Protein 3KBR (pdb70)

Solvent-accessible surface area: 11715 Å² total

Nearest PDB structures (foldseek):
  6bqe-assembly1_C  TM=9.533E-01  e=2.426E-42  Pseudomonas aeruginosa
  6wup-assembly1_A  TM=9.708E-01  e=5.069E-36  synthetic construct
  8pnj-assembly1_A  TM=9.153E-01  e=2.349E-26  Aequoribacter fuscus
  5tuj-assembly1_C  TM=8.323E-01  e=1.701E-23  unidentified
  5wjp-assembly1_A  TM=8.144E-01  e=3.285E-23  Candidatus Pelagibacter ubique HTCC1062

Radius of gyration: 18.71 Å; Cα contacts (8 Å, |Δi|>4): 407; chains: 1; bounding box: 36×51×44 Å

Structure (mmCIF, N/CA/C/O backbone):
data_3KBR
#
_entry.id   3KBR
#
_cell.length_a   126.390
_cell.length_b   126.390
_cell.length_c   88.981
_cell.angle_alpha   90.00
_cell.angle_beta   90.00
_cell.angle_gamma   120.00
#
_symmetry.space_group_name_H-M   'H 3 2'
#
loop_
_entity.id
_entity.type
_entity.pdbx_description
1 polymer 'Cyclohexadienyl dehydratase'
2 non-polymer 'NICKEL (II) ION'
3 non-polymer 'CHLORIDE ION'
4 non-polymer GLYCEROL
5 non-polymer 'FORMIC ACID'
6 non-polymer '4-(2-HYDROXYETHYL)-1-PIPERAZINE ETHANESULFONIC ACID'
7 water water
#
loop_
_atom_site.group_PDB
_atom_site.id
_atom_site.type_symbol
_atom_site.label_atom_id
_atom_site.label_alt_id
_atom_site.label_comp_id
_atom_site.label_asym_id
_atom_site.label_entity_id
_atom_site.label_seq_id
_atom_site.pdbx_PDB_ins_code
_atom_site.Cartn_x
_atom_site.Cartn_y
_atom_site.Cartn_z
_atom_site.occupancy
_atom_site.B_iso_or_equiv
_atom_site.auth_seq_id
_atom_site.auth_comp_id
_atom_site.auth_asym_id
_atom_site.auth_atom_id
_atom_site.pdbx_PDB_model_num
ATOM 1 N N . GLU A 1 5 ? 5.410 -8.570 5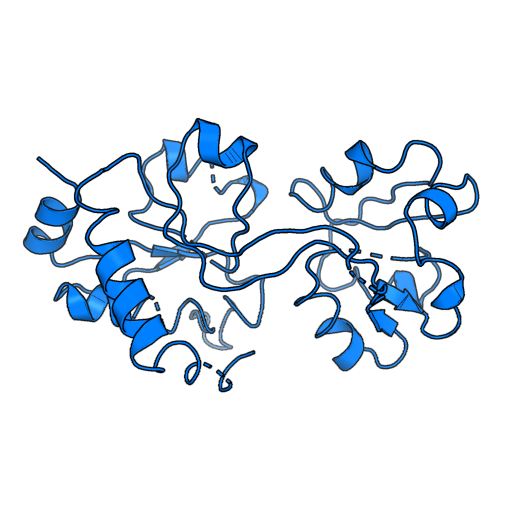.413 1.00 74.18 27 GLU A N 1
ATOM 2 C CA . GLU A 1 5 ? 4.850 -7.314 5.903 1.00 76.74 27 GLU A CA 1
ATOM 3 C C . GLU A 1 5 ? 5.822 -6.586 6.826 1.00 67.99 27 GLU A C 1
ATOM 4 O O . GLU A 1 5 ? 6.140 -5.413 6.625 1.00 70.85 27 GLU A O 1
ATOM 10 N N . SER A 1 6 ? 6.299 -7.309 7.832 1.00 52.15 28 SER A N 1
ATOM 11 C CA . SER A 1 6 ? 6.981 -6.715 8.971 1.00 35.34 28 SER A CA 1
ATOM 12 C C . SER A 1 6 ? 8.416 -7.191 9.070 1.00 33.62 28 SER A C 1
ATOM 13 O O . SER A 1 6 ? 8.758 -8.268 8.584 1.00 33.35 28 SER A O 1
ATOM 16 N N . ARG A 1 7 ? 9.249 -6.391 9.724 1.00 29.37 29 ARG A N 1
ATOM 17 C CA . ARG A 1 7 ? 10.619 -6.789 10.028 1.00 38.17 29 ARG A CA 1
ATOM 18 C C . ARG A 1 7 ? 10.639 -8.053 10.896 1.00 29.03 29 ARG A C 1
ATOM 19 O O . ARG A 1 7 ? 11.602 -8.826 10.878 1.00 27.98 29 ARG A O 1
ATOM 27 N N . LEU A 1 8 ? 9.572 -8.259 11.665 1.00 30.44 30 LEU A N 1
ATOM 28 C CA . LEU A 1 8 ? 9.444 -9.473 12.467 1.00 23.82 30 LEU A CA 1
ATOM 29 C C . LEU A 1 8 ? 9.587 -10.725 11.590 1.00 27.52 30 LEU A C 1
ATOM 30 O O . LEU A 1 8 ? 10.331 -11.656 11.924 1.00 28.00 30 LEU A O 1
ATOM 35 N N . ASP A 1 9 ? 8.877 -10.737 10.467 1.00 26.40 31 ASP A N 1
ATOM 36 C CA . ASP A 1 9 ? 8.921 -11.856 9.530 1.00 26.65 31 ASP A CA 1
ATOM 37 C C . ASP A 1 9 ? 10.306 -12.010 8.902 1.00 33.81 31 ASP A C 1
ATOM 38 O O . ASP A 1 9 ? 10.802 -13.131 8.707 1.00 31.17 31 ASP A O 1
ATOM 43 N N . ARG A 1 10 ? 10.921 -10.879 8.578 1.00 34.39 32 ARG A N 1
ATOM 44 C CA . ARG A 1 10 ? 12.236 -10.878 7.949 1.00 36.01 32 ARG A CA 1
ATOM 45 C C . ARG A 1 10 ? 13.284 -11.469 8.881 1.00 32.34 32 ARG A C 1
ATOM 46 O O . ARG A 1 10 ? 14.089 -12.292 8.470 1.00 35.94 32 ARG A O 1
ATOM 54 N N . ILE A 1 11 ? 13.259 -11.046 10.142 1.00 29.16 33 ILE A N 1
ATOM 55 C CA . ILE A 1 11 ? 14.152 -11.585 11.164 1.00 29.72 33 ILE A CA 1
ATOM 56 C C . ILE A 1 11 ? 13.911 -13.079 11.378 1.00 33.97 33 ILE A C 1
ATOM 57 O O . ILE A 1 11 ? 14.854 -13.868 11.472 1.00 31.76 33 ILE A O 1
ATOM 62 N N . LEU A 1 12 ? 12.647 -13.481 11.435 1.00 31.90 34 LEU A N 1
ATOM 63 C CA . LEU A 1 12 ? 12.335 -14.901 11.594 1.00 27.37 34 LEU A CA 1
ATOM 64 C C . LEU A 1 12 ? 12.842 -15.738 10.418 1.00 32.89 34 LEU A C 1
ATOM 65 O O . LEU A 1 12 ? 13.268 -16.876 10.597 1.00 34.18 34 LEU A O 1
ATOM 70 N N . GLU A 1 13 ? 12.798 -15.174 9.217 1.00 33.67 35 GLU A N 1
ATOM 71 C CA . GLU A 1 13 ? 13.276 -15.884 8.040 1.00 37.05 35 GLU A CA 1
ATOM 72 C C . GLU A 1 13 ? 14.798 -15.916 7.952 1.00 32.74 35 GLU A C 1
ATOM 73 O O . GLU A 1 13 ? 15.378 -16.939 7.599 1.00 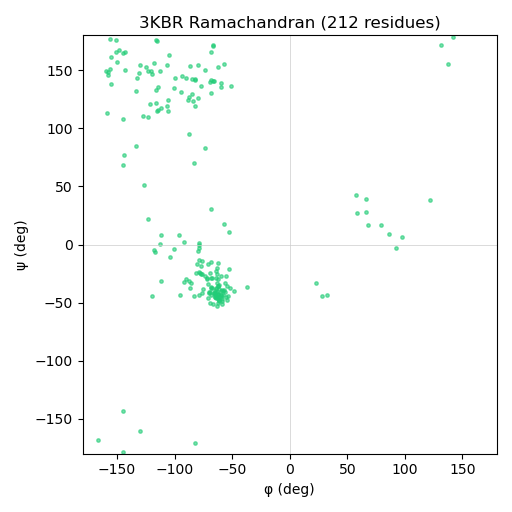40.14 35 GLU A O 1
ATOM 79 N N . SER A 1 14 ? 15.448 -14.798 8.260 1.00 35.83 36 SER A N 1
ATOM 80 C CA . SER A 1 14 ? 16.908 -14.713 8.113 1.00 33.35 36 SER A CA 1
ATOM 81 C C . SER A 1 14 ? 17.655 -15.379 9.267 1.00 39.28 36 SER A C 1
ATOM 82 O O . SER A 1 14 ? 18.814 -15.781 9.121 1.00 41.55 36 SER A O 1
ATOM 85 N N . GLY A 1 15 ? 16.993 -15.486 10.413 1.00 35.07 37 GLY A N 1
ATOM 86 C CA . GLY A 1 15 ? 17.616 -16.031 11.603 1.00 33.39 37 GLY A CA 1
ATOM 87 C C . GLY A 1 15 ? 18.738 -15.157 12.136 1.00 29.56 37 GLY A C 1
ATOM 88 O O . GLY A 1 15 ? 19.674 -15.659 12.761 1.00 32.83 37 GLY A O 1
ATOM 89 N N . VAL A 1 16 ? 18.643 -13.853 11.886 1.00 28.32 38 VAL A N 1
ATOM 90 C CA . VAL A 1 16 ? 19.604 -12.882 12.396 1.00 30.35 38 VAL A CA 1
ATOM 91 C C . VAL A 1 16 ? 18.873 -11.685 12.998 1.00 34.95 38 VAL A C 1
ATOM 92 O O . VAL A 1 16 ? 17.957 -11.129 12.382 1.00 30.09 38 VAL A O 1
ATOM 96 N N . LEU A 1 17 ? 19.276 -11.294 14.201 1.00 28.75 39 LEU A N 1
ATOM 97 C CA . LEU A 1 17 ? 18.780 -10.061 14.801 1.00 28.17 39 LEU A CA 1
ATOM 98 C C . LEU A 1 17 ? 19.947 -9.091 14.932 1.00 30.35 39 LEU A C 1
ATOM 99 O O . LEU A 1 17 ? 20.911 -9.367 15.650 1.00 28.89 39 LEU A O 1
ATOM 104 N N . ARG A 1 18 ? 19.878 -7.966 14.224 1.00 27.76 40 ARG A N 1
ATOM 105 C CA A ARG A 1 18 ? 20.942 -6.960 14.273 0.50 29.38 40 ARG A CA 1
ATOM 106 C CA B ARG A 1 18 ? 20.954 -6.983 14.294 0.50 29.42 40 ARG A CA 1
ATOM 107 C C . ARG A 1 18 ? 20.647 -5.977 15.397 1.00 30.79 40 ARG A C 1
ATOM 108 O O . ARG A 1 18 ? 19.650 -5.249 15.336 1.00 28.13 40 ARG A O 1
ATOM 123 N N . VAL A 1 19 ? 21.509 -5.945 16.409 1.00 26.63 41 VAL A N 1
ATOM 124 C CA . VAL A 1 19 ? 21.298 -5.082 17.567 1.00 26.96 41 VAL A CA 1
ATOM 125 C C . VAL A 1 19 ? 22.423 -4.047 17.618 1.00 27.07 41 VAL A C 1
ATOM 126 O O . VAL A 1 19 ? 23.589 -4.417 17.686 1.00 28.56 41 VAL A O 1
ATOM 130 N N . ALA A 1 20 ? 22.070 -2.761 17.588 1.00 26.01 42 ALA A N 1
ATOM 131 C CA . ALA A 1 20 ? 23.061 -1.697 17.693 1.00 33.30 42 ALA A CA 1
ATOM 132 C C . ALA A 1 20 ? 23.353 -1.407 19.159 1.00 28.82 42 ALA A C 1
ATOM 133 O O . ALA A 1 20 ? 22.455 -1.443 20.006 1.00 27.84 42 ALA A O 1
ATOM 135 N N . THR A 1 21 ? 24.616 -1.127 19.455 1.00 27.11 43 THR A N 1
ATOM 136 C CA . THR A 1 21 ? 25.009 -0.825 20.819 1.00 25.75 43 THR A CA 1
ATOM 137 C C . THR A 1 21 ? 26.294 -0.000 20.796 1.00 27.58 43 THR A C 1
ATOM 138 O O . THR A 1 21 ? 27.097 -0.107 19.867 1.00 31.35 43 THR A O 1
ATOM 142 N N . THR A 1 22 ? 26.477 0.845 21.802 1.00 27.85 44 THR A N 1
ATOM 143 C CA . THR A 1 22 ? 27.613 1.775 21.783 1.00 28.52 44 THR A CA 1
ATOM 144 C C . THR A 1 22 ? 28.883 1.230 22.430 1.00 30.94 44 THR A C 1
ATOM 145 O O . THR A 1 22 ? 29.998 1.624 22.054 1.00 35.54 44 THR A O 1
ATOM 149 N N . GLY A 1 23 ? 28.728 0.358 23.419 1.00 31.59 45 GLY A N 1
ATOM 150 C CA . GLY A 1 23 ? 29.881 -0.205 24.105 1.00 30.02 45 GLY A CA 1
ATOM 151 C C . GLY A 1 23 ? 30.654 0.809 24.931 1.00 34.29 45 GLY A C 1
ATOM 152 O O . GLY A 1 23 ? 31.805 0.567 25.306 1.00 34.42 45 GLY A O 1
ATOM 153 N N . ASP A 1 24 ? 30.030 1.947 25.222 1.00 33.93 46 ASP A N 1
ATOM 154 C CA . ASP A 1 24 ? 30.708 3.001 25.978 1.00 33.62 46 ASP A CA 1
ATOM 155 C C . ASP A 1 24 ? 29.950 3.398 27.248 1.00 32.31 46 ASP A C 1
ATOM 156 O O . ASP A 1 24 ? 30.162 4.491 27.788 1.00 36.83 46 ASP A O 1
ATOM 161 N N . TYR A 1 25 ? 29.102 2.501 27.737 1.00 29.86 47 TYR A N 1
ATOM 162 C CA . TYR A 1 25 ? 28.187 2.812 28.839 1.00 29.86 47 TYR A CA 1
ATOM 163 C C . TYR A 1 25 ? 27.950 1.625 29.780 1.00 27.51 47 TYR A C 1
ATOM 164 O O . TYR A 1 25 ? 26.841 1.073 29.826 1.00 29.68 47 TYR A O 1
ATOM 173 N N . LYS A 1 26 ? 28.982 1.232 30.530 1.00 34.03 48 LYS A N 1
ATOM 174 C CA . LYS A 1 26 ? 28.784 0.255 31.601 1.00 33.07 48 LYS A CA 1
ATOM 175 C C . LYS A 1 26 ? 27.765 0.887 32.554 1.00 40.44 48 LYS A C 1
ATOM 176 O O . LYS A 1 26 ? 27.855 2.082 32.834 1.00 36.91 48 LYS A O 1
ATOM 182 N N . PRO A 1 27 ? 26.801 0.104 33.076 1.00 35.75 49 PRO A N 1
ATOM 183 C CA . PRO A 1 27 ? 26.612 -1.351 33.028 1.00 35.91 49 PRO A CA 1
ATOM 184 C C . PRO A 1 27 ? 25.746 -1.860 31.874 1.00 31.58 49 PRO A C 1
ATOM 185 O O . PRO A 1 27 ? 25.503 -3.072 31.800 1.00 33.13 49 PRO A O 1
ATOM 189 N N . PHE A 1 28 ? 25.282 -0.976 30.998 1.00 27.97 50 PHE A N 1
ATOM 190 C CA . PHE A 1 28 ? 24.381 -1.396 29.932 1.00 27.75 50 PHE A CA 1
ATOM 191 C C . PHE A 1 28 ? 25.121 -2.062 28.773 1.00 25.30 50 PHE A C 1
ATOM 192 O O . PHE A 1 28 ? 24.661 -3.066 28.229 1.00 25.99 50 PHE A O 1
ATOM 200 N N . SER A 1 29 ? 26.241 -1.462 28.384 1.00 26.13 51 SER A N 1
ATOM 201 C CA . SER A 1 29 ? 26.911 -1.822 27.146 1.00 28.79 51 SER A CA 1
ATOM 202 C C . SER A 1 29 ? 28.365 -1.397 27.196 1.00 29.46 51 SER A C 1
ATOM 203 O O . SER A 1 29 ? 28.669 -0.201 27.201 1.00 31.35 51 SER A O 1
ATOM 206 N N . TYR A 1 30 ? 29.282 -2.364 27.222 1.00 27.75 52 TYR A N 1
ATOM 207 C CA . TYR A 1 30 ? 30.687 -2.015 27.279 1.00 29.19 52 TYR A CA 1
ATOM 208 C C . TYR A 1 30 ? 31.535 -3.080 26.578 1.00 34.07 52 TYR A C 1
ATOM 209 O O . TYR A 1 30 ? 31.023 -4.113 26.158 1.00 34.00 52 TYR A O 1
ATOM 218 N N A ARG A 1 31 ? 32.828 -2.809 26.438 0.50 38.31 53 ARG A N 1
ATOM 219 N N B ARG A 1 31 ? 32.831 -2.817 26.461 0.50 38.31 53 ARG A N 1
ATOM 220 C CA A ARG A 1 31 ? 33.718 -3.705 25.706 0.50 38.75 53 ARG A CA 1
ATOM 221 C CA B ARG A 1 31 ? 33.720 -3.699 25.713 0.50 38.74 53 ARG A CA 1
ATOM 222 C C A ARG A 1 31 ? 34.496 -4.623 26.638 0.50 36.61 53 ARG A C 1
ATOM 223 C C B ARG A 1 31 ? 34.513 -4.619 26.631 0.50 36.54 53 ARG A C 1
ATOM 224 O O A ARG A 1 31 ? 34.978 -4.196 27.683 0.50 39.59 53 ARG A O 1
ATOM 225 O O B ARG A 1 31 ? 35.022 -4.188 27.663 0.50 39.46 53 ARG A O 1
ATOM 240 N N . THR A 1 32 ? 34.602 -5.892 26.258 1.00 37.46 54 THR A N 1
ATOM 241 C CA . THR A 1 32 ? 35.409 -6.847 27.010 1.00 40.99 54 THR A CA 1
ATOM 242 C C . THR A 1 32 ? 36.869 -6.632 26.636 1.00 40.10 54 THR A C 1
ATOM 243 O O . THR A 1 32 ? 37.169 -5.958 25.648 1.00 43.14 54 THR A O 1
ATOM 247 N N . GLU A 1 33 ? 37.776 -7.195 27.430 1.00 37.23 55 GLU A N 1
ATOM 248 C CA . GLU A 1 33 ? 39.202 -7.074 27.162 1.00 42.11 55 GLU A CA 1
ATOM 249 C C . GLU A 1 33 ? 39.534 -7.596 25.759 1.00 46.79 55 GLU A C 1
ATOM 250 O O . GLU A 1 33 ? 40.431 -7.078 25.084 1.00 56.97 55 GLU A O 1
ATOM 256 N N . GLU A 1 34 ? 38.794 -8.613 25.326 1.00 48.89 56 GLU A N 1
ATOM 257 C CA . GLU A 1 34 ? 39.018 -9.262 24.036 1.00 59.64 56 GLU A CA 1
ATOM 258 C C . GLU A 1 34 ? 38.419 -8.480 22.864 1.00 57.12 56 GLU A C 1
ATOM 259 O O . GLU A 1 34 ? 38.599 -8.853 21.706 1.00 54.60 56 GLU A O 1
ATOM 265 N N . GLY A 1 35 ? 37.691 -7.409 23.164 1.00 52.16 57 GLY A N 1
ATOM 266 C CA . GLY A 1 35 ? 37.103 -6.586 22.119 1.00 45.46 57 GLY A CA 1
ATOM 267 C C . GLY A 1 35 ? 35.648 -6.912 21.827 1.00 52.04 57 GLY A C 1
ATOM 268 O O . GLY A 1 35 ? 35.060 -6.374 20.888 1.00 54.77 57 GLY A O 1
ATOM 269 N N . GLY A 1 36 ? 35.069 -7.795 22.633 1.00 43.02 58 GLY A N 1
ATOM 270 C CA . GLY A 1 36 ? 33.668 -8.151 22.508 1.00 44.50 58 GLY A CA 1
ATOM 271 C C . GLY A 1 36 ? 32.793 -7.132 23.211 1.00 38.39 58 GLY A C 1
ATOM 272 O O . GLY A 1 36 ? 33.277 -6.079 23.635 1.00 41.95 58 GLY A O 1
ATOM 273 N N . TYR A 1 37 ? 31.507 -7.443 23.332 1.00 37.28 59 TYR A N 1
ATOM 274 C CA . TYR A 1 37 ? 30.570 -6.565 24.025 1.00 37.01 59 TYR A CA 1
ATOM 275 C C . TYR A 1 37 ? 29.952 -7.296 25.213 1.00 41.06 59 TYR A C 1
ATOM 276 O O . TYR A 1 37 ? 29.754 -8.515 25.176 1.00 39.59 59 TYR A O 1
ATOM 285 N N . ALA A 1 38 ? 29.660 -6.542 26.270 1.00 34.55 60 ALA A N 1
ATOM 286 C CA . ALA A 1 38 ? 29.059 -7.103 27.472 1.00 28.59 60 ALA A CA 1
ATOM 287 C C . ALA A 1 38 ? 28.158 -6.057 28.120 1.00 29.91 60 ALA A C 1
ATOM 288 O O . ALA A 1 38 ? 28.190 -4.885 27.756 1.00 30.90 60 ALA A O 1
ATOM 290 N N . GLY A 1 39 ? 27.346 -6.489 29.073 1.00 27.25 61 GLY A N 1
ATOM 291 C CA . GLY A 1 39 ? 26.504 -5.564 29.802 1.00 27.27 61 GLY A CA 1
ATOM 292 C C . GLY A 1 39 ? 25.062 -6.016 29.890 1.00 28.23 61 GLY A C 1
ATOM 293 O O . GLY A 1 39 ? 24.651 -6.986 29.251 1.00 27.50 61 GLY A O 1
ATOM 294 N N . PHE A 1 40 ? 24.282 -5.292 30.684 1.00 25.17 62 PHE A N 1
ATOM 295 C CA . PHE A 1 40 ? 22.884 -5.642 30.896 1.00 25.55 62 PHE A CA 1
ATOM 296 C C . PHE A 1 40 ? 22.119 -5.747 29.579 1.00 25.17 62 PHE A C 1
ATOM 297 O O . PHE A 1 40 ? 21.333 -6.677 29.371 1.00 25.99 62 PHE A O 1
ATOM 305 N N . ASP A 1 41 ? 22.325 -4.780 28.687 1.00 26.22 63 ASP A N 1
ATOM 306 C CA . ASP A 1 41 ? 21.545 -4.748 27.454 1.00 22.87 63 ASP A CA 1
ATOM 307 C C . ASP A 1 41 ? 22.041 -5.750 26.420 1.00 24.82 63 ASP A C 1
ATOM 308 O O . ASP A 1 41 ? 21.268 -6.171 25.554 1.00 25.23 63 ASP A O 1
ATOM 313 N N . VAL A 1 42 ? 23.318 -6.128 26.512 1.00 25.40 64 VAL A N 1
ATOM 314 C CA . VAL A 1 42 ? 23.835 -7.200 25.675 1.00 23.61 64 VAL A CA 1
ATOM 315 C C . VAL A 1 42 ? 23.223 -8.530 26.117 1.00 26.86 64 VAL A C 1
ATOM 316 O O . VAL A 1 42 ? 22.868 -9.367 25.291 1.00 26.75 64 VAL A O 1
ATOM 320 N N . ASP A 1 43 ? 23.122 -8.712 27.431 1.00 24.45 65 ASP A N 1
ATOM 321 C CA . ASP A 1 43 ? 22.463 -9.879 28.043 1.00 26.16 65 ASP A CA 1
ATOM 322 C C . ASP A 1 43 ? 21.008 -9.977 27.559 1.00 27.86 65 ASP A C 1
ATOM 323 O O . ASP A 1 43 ? 20.561 -11.022 27.062 1.00 24.90 65 ASP A O 1
ATOM 336 N N . ALA A 1 45 ? 19.726 -8.525 24.962 1.00 26.08 67 ALA A N 1
ATOM 337 C CA . ALA A 1 45 ? 19.774 -8.740 23.515 1.00 24.11 67 ALA A CA 1
ATOM 338 C C . ALA A 1 45 ? 19.905 -10.218 23.163 1.00 24.09 67 ALA A C 1
ATOM 339 O O . ALA A 1 45 ? 19.263 -10.701 22.234 1.00 26.01 67 ALA A O 1
ATOM 341 N N . GLN A 1 46 ? 20.776 -10.921 23.878 1.00 23.44 68 GLN A N 1
ATOM 342 C CA . GLN A 1 46 ? 20.925 -12.355 23.660 1.00 25.54 68 GLN A CA 1
ATOM 343 C C . GLN A 1 46 ? 19.596 -13.086 23.875 1.00 27.62 68 GLN A C 1
ATOM 344 O O . GLN A 1 46 ? 19.241 -14.011 23.133 1.00 26.93 68 GLN A O 1
ATOM 350 N N . ARG A 1 47 ? 18.854 -12.663 24.890 1.00 24.61 69 ARG A N 1
ATOM 351 C CA . ARG A 1 47 ? 17.582 -13.3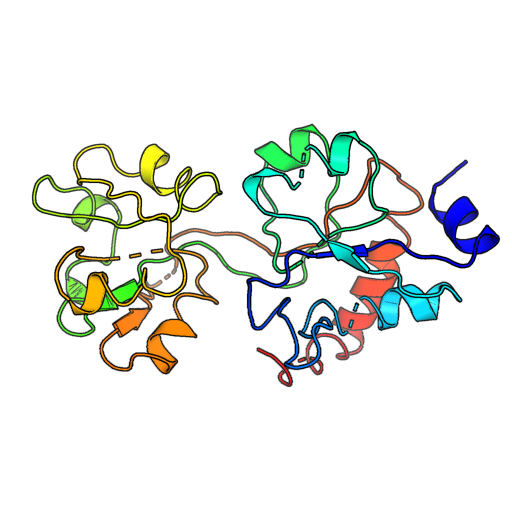08 25.205 1.00 24.78 69 ARG A CA 1
ATOM 352 C C . ARG A 1 47 ? 16.521 -13.023 24.146 1.00 28.52 69 ARG A C 1
ATOM 353 O O . ARG A 1 47 ? 15.759 -13.915 23.750 1.00 24.77 69 ARG A O 1
ATOM 361 N N . LEU A 1 48 ? 16.480 -11.786 23.667 1.00 25.23 70 LEU A N 1
ATOM 362 C CA . LEU A 1 48 ? 15.530 -11.451 22.610 1.00 23.97 70 LEU A CA 1
ATOM 363 C C . LEU A 1 48 ? 15.858 -12.220 21.332 1.00 25.70 70 LEU A C 1
ATOM 364 O O . LEU A 1 48 ? 14.964 -12.795 20.705 1.00 24.42 70 LEU A O 1
ATOM 369 N N . ALA A 1 49 ? 17.141 -12.257 20.956 1.00 24.18 71 ALA A N 1
ATOM 370 C CA . ALA A 1 49 ? 17.546 -12.997 19.762 1.00 24.62 71 ALA A CA 1
ATOM 371 C C . ALA A 1 49 ? 17.157 -14.462 19.880 1.00 27.35 71 ALA A C 1
ATOM 372 O O . ALA A 1 49 ? 16.570 -15.032 18.959 1.00 25.82 71 ALA A O 1
ATOM 374 N N . GLU A 1 50 ? 17.461 -15.064 21.027 1.00 26.52 72 GLU A N 1
ATOM 375 C CA . GLU A 1 50 ? 17.130 -16.466 21.253 1.00 28.70 72 GLU A CA 1
ATOM 376 C C . GLU A 1 50 ? 15.629 -16.747 21.131 1.00 25.53 72 GLU A C 1
ATOM 377 O O . GLU A 1 50 ? 15.234 -17.783 20.592 1.00 28.85 72 GLU A O 1
ATOM 383 N N . SER A 1 51 ? 14.797 -15.829 21.626 1.00 25.03 73 SER A N 1
ATOM 384 C CA . SER A 1 51 ? 13.354 -16.019 21.555 1.00 25.47 73 SER A CA 1
ATOM 385 C C . SER A 1 51 ? 12.888 -16.059 20.103 1.00 25.43 73 SER A C 1
ATOM 386 O O . SER A 1 51 ? 11.848 -16.648 19.797 1.00 26.43 73 SER A O 1
ATOM 389 N N . LEU A 1 52 ? 13.660 -15.427 19.222 1.00 25.52 74 LEU A N 1
ATOM 390 C CA . LEU A 1 52 ? 13.331 -15.356 17.800 1.00 27.01 74 LEU A CA 1
ATOM 391 C C . LEU A 1 52 ? 14.043 -16.434 16.978 1.00 28.60 74 LEU A C 1
ATOM 392 O O . LEU A 1 52 ? 13.985 -16.424 15.748 1.00 29.94 74 LEU A O 1
ATOM 397 N N . GLY A 1 53 ? 14.710 -17.362 17.655 1.00 29.29 75 GLY A N 1
ATOM 398 C CA . GLY A 1 53 ? 15.527 -18.354 16.969 1.00 29.51 75 GLY A CA 1
ATOM 399 C C . GLY A 1 53 ? 16.633 -17.744 16.113 1.00 30.33 75 GLY A C 1
ATOM 400 O O . GLY A 1 53 ? 17.080 -18.350 15.134 1.00 29.75 75 GLY A O 1
ATOM 401 N N . ALA A 1 54 ? 17.090 -16.554 16.492 1.00 28.96 76 ALA A N 1
ATOM 402 C CA . ALA A 1 54 ? 17.999 -15.775 15.657 1.00 26.40 76 ALA A CA 1
ATOM 403 C C . ALA A 1 54 ? 19.384 -15.643 16.290 1.00 31.31 76 ALA A C 1
ATOM 404 O O . ALA A 1 54 ? 19.522 -15.657 17.519 1.00 28.83 76 ALA A O 1
ATOM 406 N N . LYS A 1 55 ? 20.409 -15.542 15.446 1.00 31.70 77 LYS A N 1
ATOM 407 C CA . LYS A 1 55 ? 21.735 -15.178 15.921 1.00 29.86 77 LYS A CA 1
ATOM 408 C C . LYS A 1 55 ? 21.727 -13.725 16.363 1.00 29.71 77 LYS A C 1
ATOM 409 O O . LYS A 1 55 ? 21.144 -12.874 15.686 1.00 33.81 77 LYS A O 1
ATOM 415 N N . LEU A 1 56 ? 22.398 -13.423 17.469 1.00 30.93 78 LEU A N 1
ATOM 416 C CA . LEU A 1 56 ? 22.628 -12.023 17.831 1.00 28.73 78 LEU A CA 1
ATOM 417 C C . LEU A 1 56 ? 23.826 -11.469 17.074 1.00 28.56 78 LEU A C 1
ATOM 418 O O . LEU A 1 56 ? 24.948 -11.985 17.184 1.00 27.24 78 LEU A O 1
ATOM 423 N N . VAL A 1 57 ? 23.593 -10.439 16.274 1.00 29.84 79 VAL A N 1
ATOM 424 C CA . VAL A 1 57 ? 24.683 -9.766 15.584 1.00 29.39 79 VAL A CA 1
ATOM 425 C C . VAL A 1 57 ? 24.752 -8.347 16.121 1.00 30.14 79 VAL A C 1
ATOM 426 O O . VAL A 1 57 ? 23.814 -7.569 15.953 1.00 31.19 79 VAL A O 1
ATOM 430 N N . VAL A 1 58 ? 25.847 -8.021 16.799 1.00 32.19 80 VAL A N 1
ATOM 431 C CA . VAL A 1 58 ? 25.989 -6.694 17.371 1.00 33.39 80 VAL A CA 1
ATOM 432 C C . VAL A 1 58 ? 26.533 -5.734 16.325 1.00 31.62 80 VAL A C 1
ATOM 433 O O . VAL A 1 58 ? 27.535 -6.014 15.673 1.00 35.28 80 VAL A O 1
ATOM 437 N N . VAL A 1 59 ? 25.859 -4.604 16.172 1.00 29.40 81 VAL A N 1
ATOM 438 C CA . VAL A 1 59 ? 26.234 -3.585 15.205 1.00 32.33 81 VAL A CA 1
ATOM 439 C C . VAL A 1 59 ? 26.724 -2.377 15.982 1.00 30.46 81 VAL A C 1
ATOM 440 O O . VAL A 1 59 ? 25.969 -1.782 16.737 1.00 34.15 81 VAL A O 1
ATOM 444 N N . PRO A 1 60 ? 27.993 -2.002 15.810 1.00 32.16 82 PRO A N 1
ATOM 445 C CA . PRO A 1 60 ? 28.467 -0.833 16.555 1.00 30.50 82 PRO A CA 1
ATOM 446 C C . PRO A 1 60 ? 27.781 0.459 16.105 1.00 36.47 82 PRO A C 1
ATOM 447 O O . PRO A 1 60 ? 27.535 0.648 14.912 1.00 38.68 82 PRO A O 1
ATOM 451 N N . THR A 1 61 ? 27.470 1.326 17.060 1.00 35.16 83 THR A N 1
ATOM 452 C CA . THR A 1 61 ? 27.011 2.681 16.757 1.00 35.34 83 THR A CA 1
ATOM 453 C C . THR A 1 61 ? 27.567 3.615 17.833 1.00 38.58 83 THR A C 1
ATOM 454 O O . THR A 1 61 ? 28.311 3.177 18.715 1.00 37.54 83 THR A O 1
ATOM 458 N N . SER A 1 62 ? 27.233 4.898 17.758 1.00 38.56 84 SER A N 1
ATOM 459 C CA . SER A 1 62 ? 27.699 5.855 18.748 1.00 34.73 84 SER A CA 1
ATOM 460 C C . SER A 1 62 ? 26.602 6.855 19.021 1.00 35.74 84 SER A C 1
ATOM 461 O O . SER A 1 62 ? 25.645 6.968 18.254 1.00 34.02 84 SER A O 1
ATOM 464 N N . TRP A 1 63 ? 26.743 7.609 20.101 1.00 32.60 85 TRP A N 1
ATOM 465 C CA . TRP A 1 63 ? 25.683 8.542 20.454 1.00 32.84 85 TRP A CA 1
ATOM 466 C C . TRP A 1 63 ? 25.435 9.610 19.385 1.00 33.71 85 TRP A C 1
ATOM 467 O O . TRP A 1 63 ? 24.290 9.858 19.036 1.00 33.62 85 TRP A O 1
ATOM 478 N N . PRO A 1 64 ? 26.504 10.221 18.842 1.00 35.60 86 PRO A N 1
ATOM 479 C CA . PRO A 1 64 ? 26.309 11.191 17.755 1.00 40.05 86 PRO A CA 1
ATOM 480 C C . PRO A 1 64 ? 25.714 10.575 16.485 1.00 42.34 86 PRO A C 1
ATOM 481 O O . PRO A 1 64 ? 25.034 11.277 15.742 1.00 43.71 86 PRO A O 1
ATOM 485 N N . ASN A 1 65 ? 25.967 9.292 16.244 1.00 37.57 87 ASN A N 1
ATOM 486 C CA . ASN A 1 65 ? 25.557 8.648 14.996 1.00 36.10 87 ASN A CA 1
ATOM 487 C C . ASN A 1 65 ? 24.286 7.802 15.111 1.00 35.86 87 ASN A C 1
ATOM 488 O O . ASN A 1 65 ? 23.815 7.251 14.118 1.00 33.97 87 ASN A O 1
ATOM 493 N N . LEU A 1 66 ? 23.750 7.690 16.321 1.00 31.67 88 LEU A N 1
ATOM 494 C CA . LEU A 1 66 ? 22.654 6.754 16.591 1.00 33.89 88 LEU A CA 1
ATOM 495 C C . LEU A 1 66 ? 21.475 6.921 15.638 1.00 33.41 88 LEU A C 1
ATOM 496 O O . LEU A 1 66 ? 21.002 5.955 15.038 1.00 32.64 88 LEU A O 1
ATOM 509 N N . ARG A 1 68 ? 21.297 8.743 12.824 1.00 33.97 90 ARG A N 1
ATOM 510 C CA . ARG A 1 68 ? 21.720 8.604 11.438 1.00 33.91 90 ARG A CA 1
ATOM 511 C C . ARG A 1 68 ? 21.776 7.123 11.061 1.00 37.34 90 ARG A C 1
ATOM 512 O O . ARG A 1 68 ? 21.319 6.725 9.990 1.00 37.71 90 ARG A O 1
ATOM 520 N N . ASP A 1 69 ? 22.341 6.310 11.948 1.00 33.84 91 ASP A N 1
ATOM 521 C CA . ASP A 1 69 ? 22.416 4.872 11.716 1.00 32.66 91 ASP A CA 1
ATOM 522 C C . ASP A 1 69 ? 21.013 4.259 11.669 1.00 34.30 91 ASP A C 1
ATOM 523 O O . ASP A 1 69 ? 20.736 3.367 10.871 1.00 33.86 91 ASP A O 1
ATOM 528 N N . PHE A 1 70 ? 20.121 4.764 12.515 1.00 31.68 92 PHE A N 1
ATOM 529 C CA . PHE A 1 70 ? 18.730 4.352 12.476 1.00 31.11 92 PHE A CA 1
ATOM 530 C C . PHE A 1 70 ? 18.099 4.626 11.112 1.00 32.92 92 PHE A C 1
ATOM 531 O O . PHE A 1 70 ? 17.487 3.748 10.507 1.00 33.27 92 PHE A O 1
ATOM 539 N N . ALA A 1 71 ? 18.254 5.856 10.637 1.00 35.23 93 ALA A N 1
ATOM 540 C CA . ALA A 1 71 ? 17.668 6.260 9.366 1.00 35.78 93 ALA A CA 1
ATOM 541 C C . ALA A 1 71 ? 18.217 5.427 8.216 1.00 39.92 93 ALA A C 1
ATOM 542 O O . ALA A 1 71 ? 17.486 5.121 7.272 1.00 38.75 93 ALA A O 1
ATOM 544 N N . ASP A 1 72 ? 19.498 5.058 8.314 1.00 39.61 94 ASP A N 1
ATOM 545 C CA . ASP A 1 72 ? 20.180 4.232 7.308 1.00 39.21 94 ASP A CA 1
ATOM 546 C C . ASP A 1 72 ? 19.870 2.737 7.413 1.00 42.03 94 ASP A C 1
ATOM 547 O O . ASP A 1 72 ? 20.403 1.934 6.649 1.00 41.78 94 ASP A O 1
ATOM 552 N N . ASP A 1 73 ? 19.019 2.374 8.368 1.00 37.15 95 ASP A N 1
ATOM 553 C CA . ASP A 1 73 ? 18.586 0.991 8.573 1.00 38.07 95 ASP A CA 1
ATOM 554 C C . ASP A 1 73 ? 19.747 0.029 8.830 1.00 37.80 95 ASP A C 1
ATOM 555 O O . ASP A 1 73 ? 19.764 -1.086 8.311 1.00 38.68 95 ASP A O 1
ATOM 560 N N . ARG A 1 74 ? 20.697 0.464 9.651 1.00 36.25 96 ARG A N 1
ATOM 561 C CA . ARG A 1 74 ? 21.889 -0.326 9.960 1.00 37.14 96 ARG A CA 1
ATOM 562 C C . ARG A 1 74 ? 21.614 -1.425 10.991 1.00 30.56 96 ARG A C 1
ATOM 563 O O . ARG A 1 74 ? 22.448 -2.316 11.189 1.00 34.73 96 ARG A O 1
ATOM 571 N N . PHE A 1 75 ? 20.459 -1.348 11.648 1.00 29.80 97 PHE A N 1
ATOM 572 C CA . PHE A 1 75 ? 20.107 -2.299 12.699 1.00 30.18 97 PHE A CA 1
ATOM 573 C C . PHE A 1 75 ? 18.598 -2.505 12.826 1.00 30.95 97 PHE A C 1
ATOM 574 O O . PHE A 1 75 ? 17.808 -1.721 12.293 1.00 30.80 97 PHE A O 1
ATOM 582 N N . ASP A 1 76 ? 18.216 -3.561 13.541 1.00 27.97 98 ASP A N 1
ATOM 583 C CA . ASP A 1 76 ? 16.810 -3.885 13.775 1.00 24.65 98 ASP A CA 1
ATOM 584 C C . ASP A 1 76 ? 16.310 -3.253 15.063 1.00 25.75 98 ASP A C 1
ATOM 585 O O . ASP A 1 76 ? 15.138 -2.906 15.178 1.00 26.06 98 ASP A O 1
ATOM 590 N N . ILE A 1 77 ? 17.200 -3.122 16.034 1.00 24.02 99 ILE A N 1
ATOM 591 C CA . ILE A 1 77 ? 16.851 -2.619 17.358 1.00 23.23 99 ILE A CA 1
ATOM 592 C C . ILE A 1 77 ? 18.133 -2.086 17.990 1.00 27.24 99 ILE A C 1
ATOM 593 O O . ILE A 1 77 ? 19.213 -2.595 17.695 1.00 26.69 99 ILE A O 1
ATOM 598 N N . ALA A 1 78 ? 18.042 -1.024 18.793 1.00 23.37 100 ALA A N 1
ATOM 599 C CA . ALA A 1 78 ? 19.230 -0.549 19.500 1.00 23.03 100 ALA A CA 1
ATOM 600 C C . ALA A 1 78 ? 19.024 -0.703 20.994 1.00 22.44 100 ALA A C 1
ATOM 601 O O . ALA A 1 78 ? 17.981 -0.355 21.535 1.00 24.60 100 ALA A O 1
ATOM 611 N N . SER A 1 80 ? 21.174 -0.154 24.475 1.00 25.16 102 SER A N 1
ATOM 612 C CA . SER A 1 80 ? 22.436 0.460 24.884 1.00 24.02 102 SER A CA 1
ATOM 613 C C . SER A 1 80 ? 22.279 1.556 25.931 1.00 22.75 102 SER A C 1
ATOM 614 O O . SER A 1 80 ? 22.967 2.579 25.869 1.00 28.56 102 SER A O 1
ATOM 617 N N . GLY A 1 81 ? 21.369 1.367 26.883 1.00 25.03 103 GLY A N 1
ATOM 618 C CA . GLY A 1 81 ? 21.147 2.392 27.889 1.00 25.61 103 GLY A CA 1
ATOM 619 C C . GLY A 1 81 ? 20.555 3.659 27.280 1.00 24.12 103 GLY A C 1
ATOM 620 O O . GLY A 1 81 ? 20.906 4.779 27.668 1.00 27.64 103 GLY A O 1
ATOM 621 N N . ILE A 1 82 ? 19.645 3.471 26.331 1.00 23.51 104 ILE A N 1
ATOM 622 C CA . ILE A 1 82 ? 19.055 4.575 25.573 1.00 21.93 104 ILE A CA 1
ATOM 623 C C . ILE A 1 82 ? 17.819 5.160 26.262 1.00 22.94 104 ILE A C 1
ATOM 624 O O . ILE A 1 82 ? 16.886 4.432 26.576 1.00 22.23 104 ILE A O 1
ATOM 629 N N . SER A 1 83 ? 17.805 6.477 26.477 1.00 23.62 105 SER A N 1
ATOM 630 C CA . SER A 1 83 ? 16.627 7.116 27.059 1.00 23.29 105 SER A CA 1
ATOM 631 C C . SER A 1 83 ? 15.582 7.385 25.999 1.00 23.81 105 SER A C 1
ATOM 632 O O . SER A 1 83 ? 15.905 7.771 24.876 1.00 22.72 105 SER A O 1
ATOM 635 N N . ILE A 1 84 ? 14.318 7.191 26.366 1.00 20.61 106 ILE A N 1
ATOM 636 C CA . ILE A 1 84 ? 13.212 7.680 25.546 1.00 20.47 106 ILE A CA 1
ATOM 637 C C . ILE A 1 84 ? 13.233 9.206 25.603 1.00 23.72 106 ILE A C 1
ATOM 638 O O . ILE A 1 84 ? 13.304 9.793 26.683 1.00 24.03 106 ILE A O 1
ATOM 643 N N . ASN A 1 85 ? 13.176 9.853 24.447 1.00 22.81 107 ASN A N 1
ATOM 644 C CA . ASN A 1 85 ? 12.885 11.287 24.425 1.00 22.19 107 ASN A CA 1
ATOM 645 C C . ASN A 1 85 ? 12.063 11.606 23.187 1.00 25.61 107 ASN A C 1
ATOM 646 O O . ASN A 1 85 ? 11.952 10.781 22.266 1.00 23.13 107 ASN A O 1
ATOM 651 N N . LEU A 1 86 ? 11.449 12.781 23.174 1.00 26.43 108 LEU A N 1
ATOM 652 C CA . LEU A 1 86 ? 10.516 13.093 22.100 1.00 25.44 108 LEU A CA 1
ATOM 653 C C . LEU A 1 86 ? 11.230 13.433 20.797 1.00 25.28 108 LEU A C 1
ATOM 654 O O . LEU A 1 86 ? 10.667 13.255 19.719 1.00 26.84 108 LEU A O 1
ATOM 659 N N . GLU A 1 87 ? 12.472 13.906 20.878 1.00 26.33 109 GLU A N 1
ATOM 660 C CA . GLU A 1 87 ? 13.225 14.146 19.654 1.00 25.84 109 GLU A CA 1
ATOM 661 C C . GLU A 1 87 ? 13.405 12.841 18.869 1.00 25.40 109 GLU A C 1
ATOM 662 O O . GLU A 1 87 ? 13.148 12.788 17.666 1.00 27.12 109 GLU A O 1
ATOM 668 N N . ARG A 1 88 ? 13.815 11.779 19.562 1.00 24.78 110 ARG A N 1
ATOM 669 C CA . ARG A 1 88 ? 13.984 10.473 18.936 1.00 21.77 110 ARG A CA 1
ATOM 670 C C . ARG A 1 88 ? 12.641 9.888 18.494 1.00 25.38 110 ARG A C 1
ATOM 671 O O . ARG A 1 88 ? 12.554 9.242 17.447 1.00 25.23 110 ARG A O 1
ATOM 679 N N . GLN A 1 89 ? 11.602 10.109 19.298 1.00 22.10 111 GLN A N 1
ATOM 680 C CA . GLN A 1 89 ? 10.266 9.619 18.969 1.00 23.82 111 GLN A CA 1
ATOM 681 C C . GLN A 1 89 ? 9.740 10.252 17.674 1.00 23.28 111 GLN A C 1
ATOM 682 O O . GLN A 1 89 ? 8.771 9.768 17.093 1.00 23.19 111 GLN A O 1
ATOM 688 N N . ARG A 1 90 ? 10.359 11.337 17.217 1.00 24.77 112 ARG A N 1
ATOM 689 C CA . ARG A 1 90 ? 9.934 11.926 15.943 1.00 26.22 112 ARG A CA 1
ATOM 690 C C . ARG A 1 90 ? 10.123 10.959 14.771 1.00 28.93 112 ARG A C 1
ATOM 691 O O . ARG A 1 90 ? 9.324 10.948 13.832 1.00 28.72 112 ARG A O 1
ATOM 699 N N . GLN A 1 91 ? 11.197 10.170 14.827 1.00 25.29 113 GLN A N 1
ATOM 700 C CA . GLN A 1 91 ? 11.585 9.280 13.724 1.00 25.89 113 GLN A CA 1
ATOM 701 C C . GLN A 1 91 ? 11.434 7.799 14.064 1.00 27.64 113 GLN A C 1
ATOM 702 O O . GLN A 1 91 ? 11.151 6.972 13.192 1.00 26.41 113 GLN A O 1
ATOM 708 N N . ALA A 1 92 ? 11.626 7.463 15.332 1.00 24.77 114 ALA A N 1
ATOM 709 C CA . ALA A 1 92 ? 11.673 6.055 15.728 1.00 23.14 114 ALA A CA 1
ATOM 710 C C . ALA A 1 92 ? 10.519 5.667 16.652 1.00 22.49 114 ALA A C 1
ATOM 711 O O . ALA A 1 92 ? 9.704 6.503 17.054 1.00 22.40 114 ALA A O 1
ATOM 713 N N . TYR A 1 93 ? 10.454 4.378 16.970 1.00 21.41 115 TYR A N 1
ATOM 714 C CA . TYR A 1 93 ? 9.606 3.896 18.042 1.00 21.58 115 TYR A CA 1
ATOM 715 C C . TYR A 1 93 ? 10.494 3.551 19.239 1.00 19.58 115 TYR A C 1
ATOM 716 O O . TYR A 1 93 ? 11.711 3.411 19.097 1.00 22.78 115 TYR A O 1
ATOM 725 N N . PHE A 1 94 ? 9.888 3.423 20.413 1.00 22.91 116 PHE A N 1
ATOM 726 C CA . PHE A 1 94 ? 10.559 2.802 21.554 1.00 19.81 116 PHE A CA 1
ATOM 727 C C . PHE A 1 94 ? 9.744 1.618 22.058 1.00 20.61 116 PHE A C 1
ATOM 728 O O . PHE A 1 94 ? 8.520 1.629 21.974 1.00 20.79 116 PHE A O 1
ATOM 736 N N . SER A 1 95 ? 10.431 0.617 22.597 1.00 19.14 117 SER A N 1
ATOM 737 C CA . SER A 1 95 ? 9.757 -0.445 23.322 1.00 15.79 117 SER A CA 1
ATOM 738 C C . SER A 1 95 ? 9.158 0.154 24.587 1.00 19.65 117 SER A C 1
ATOM 739 O O . SER A 1 95 ? 9.416 1.322 24.928 1.00 20.53 117 SER A O 1
ATOM 742 N N . ILE A 1 96 ? 8.362 -0.639 25.292 1.00 18.59 118 ILE A N 1
ATOM 743 C CA . ILE A 1 96 ? 7.992 -0.270 26.649 1.00 16.89 118 ILE A CA 1
ATOM 744 C C . ILE A 1 96 ? 9.269 -0.080 27.472 1.00 19.05 118 ILE A C 1
ATOM 745 O O . ILE A 1 96 ? 10.315 -0.615 27.125 1.00 19.51 118 ILE A O 1
ATOM 750 N N . PRO A 1 97 ? 9.201 0.720 28.542 1.00 19.52 119 PRO A N 1
ATOM 751 C CA . PRO A 1 97 ? 10.456 1.045 29.245 1.00 19.50 119 PRO A CA 1
ATOM 752 C C . PRO A 1 97 ? 10.890 -0.084 30.172 1.00 23.80 119 PRO A C 1
ATOM 753 O O . PRO A 1 97 ? 10.042 -0.851 30.645 1.00 22.33 119 PRO A O 1
ATOM 757 N N . TYR A 1 98 ? 12.190 -0.171 30.445 1.00 21.04 120 TYR A N 1
ATOM 758 C CA . TYR A 1 98 ? 12.697 -1.150 31.400 1.00 25.12 120 TYR A CA 1
ATOM 759 C C . TYR A 1 98 ? 13.374 -0.554 32.636 1.00 25.57 120 TYR A C 1
ATOM 760 O O . TYR A 1 98 ? 13.708 -1.287 33.567 1.00 29.53 120 TYR A O 1
ATOM 769 N N . LEU A 1 99 ? 13.559 0.765 32.665 1.00 24.40 121 LEU A N 1
ATOM 770 C CA . LEU A 1 99 ? 14.228 1.407 33.796 1.00 24.88 121 LEU A CA 1
ATOM 771 C C . LEU A 1 99 ? 13.809 2.866 33.910 1.00 25.18 121 LEU A C 1
ATOM 772 O O . LEU A 1 99 ? 13.695 3.550 32.903 1.00 27.99 121 LEU A O 1
ATOM 777 N N . ARG A 1 100 ? 13.569 3.330 35.129 1.00 22.19 122 ARG A N 1
ATOM 778 C CA . ARG A 1 100 ? 13.294 4.746 35.357 1.00 23.49 122 ARG A CA 1
ATOM 779 C C . ARG A 1 100 ? 14.618 5.410 35.726 1.00 29.33 122 ARG A C 1
ATOM 780 O O . ARG A 1 100 ? 15.350 4.912 36.577 1.00 28.97 122 ARG A O 1
ATOM 788 N N . ASP A 1 101 ? 14.918 6.524 35.069 1.00 26.31 123 ASP A N 1
ATOM 789 C CA . ASP A 1 101 ? 16.181 7.219 35.272 1.00 28.16 123 ASP A CA 1
ATOM 790 C C . ASP A 1 101 ? 15.876 8.720 35.150 1.00 29.36 123 ASP A C 1
ATOM 791 O O . ASP A 1 101 ? 14.797 9.184 35.567 1.00 31.28 123 ASP A O 1
ATOM 796 N N . GLY A 1 102 ? 16.792 9.475 34.561 1.00 29.99 124 GLY A N 1
ATOM 797 C CA . GLY A 1 102 ? 16.665 10.921 34.494 1.00 25.99 124 GLY A CA 1
ATOM 798 C C . GLY A 1 102 ? 18.025 11.535 34.786 1.00 29.01 124 GLY A C 1
ATOM 799 O O . GLY A 1 102 ? 18.858 10.905 35.446 1.00 30.73 124 GLY A O 1
ATOM 800 N N . LYS A 1 103 ? 18.255 12.749 34.291 1.00 28.56 125 LYS A N 1
ATOM 801 C CA . LYS A 1 103 ? 19.530 13.419 34.525 1.00 28.11 125 LYS A CA 1
ATOM 802 C C . LYS A 1 103 ? 19.582 13.898 35.967 1.00 32.50 125 LYS A C 1
ATOM 803 O O . LYS A 1 103 ? 18.553 14.213 36.578 1.00 30.32 125 LYS A O 1
ATOM 809 N N . THR A 1 104 ? 20.786 13.955 36.514 1.00 30.10 126 THR A N 1
ATOM 810 C CA . THR A 1 104 ? 20.966 14.461 37.861 1.00 28.65 126 THR A CA 1
ATOM 811 C C . THR A 1 104 ? 22.402 14.912 38.004 1.00 28.71 126 THR A C 1
ATOM 812 O O . THR A 1 104 ? 23.297 14.365 37.354 1.00 29.14 126 THR A O 1
ATOM 816 N N . PRO A 1 105 ? 22.623 15.935 38.838 1.00 33.46 127 PRO A N 1
ATOM 817 C CA . PRO A 1 105 ? 23.980 16.420 39.079 1.00 33.87 127 PRO A CA 1
ATOM 818 C C . PRO A 1 105 ? 24.828 15.378 39.782 1.00 35.51 127 PRO A C 1
ATOM 819 O O . PRO A 1 105 ? 24.338 14.667 40.664 1.00 34.06 127 PRO A O 1
ATOM 823 N N . ILE A 1 106 ? 26.089 15.288 39.370 1.00 32.04 128 ILE A N 1
ATOM 824 C CA . ILE A 1 106 ? 27.118 14.636 40.166 1.00 31.32 128 ILE A CA 1
ATOM 825 C C . ILE A 1 106 ? 28.109 15.726 40.523 1.00 32.38 128 ILE A C 1
ATOM 826 O O . ILE A 1 106 ? 28.494 16.532 39.677 1.00 30.00 128 ILE A O 1
ATOM 831 N N . THR A 1 107 ? 28.495 15.780 41.788 1.00 33.38 129 THR A N 1
ATOM 832 C CA . THR A 1 107 ? 29.299 16.885 42.252 1.00 32.79 129 THR A CA 1
ATOM 833 C C . THR A 1 107 ? 30.174 16.418 43.407 1.00 33.44 129 THR A C 1
ATOM 834 O O . THR A 1 107 ? 30.073 15.272 43.821 1.00 38.99 129 THR A O 1
ATOM 838 N N . LEU A 1 108 ? 31.046 17.289 43.911 1.00 37.56 130 LEU A N 1
ATOM 839 C CA . LEU A 1 108 ? 31.781 16.960 45.129 1.00 39.61 130 LEU A CA 1
ATOM 840 C C . LEU A 1 108 ? 30.795 16.724 46.271 1.00 40.10 130 LEU A C 1
ATOM 841 O O . LEU A 1 108 ? 29.845 17.496 46.454 1.00 41.29 130 LEU A O 1
ATOM 846 N N . CYS A 1 109 ? 31.013 15.666 47.043 1.00 38.56 131 CYS A N 1
ATOM 847 C CA . CYS A 1 109 ? 30.147 15.401 48.184 1.00 44.18 131 CYS A CA 1
ATOM 848 C C . CYS A 1 109 ? 30.065 16.609 49.109 1.00 45.99 131 CYS A C 1
ATOM 849 O O . CYS A 1 109 ? 29.008 16.896 49.672 1.00 51.77 131 CYS A O 1
ATOM 852 N N . SER A 1 110 ? 31.177 17.322 49.249 1.00 46.82 132 SER A N 1
ATOM 853 C CA . SER A 1 110 ? 31.230 18.477 50.133 1.00 52.12 132 SER A CA 1
ATOM 854 C C . SER A 1 110 ? 30.384 19.638 49.616 1.00 53.67 132 SER A C 1
ATOM 855 O O . SER A 1 110 ? 30.080 20.568 50.363 1.00 55.21 132 SER A O 1
ATOM 858 N N . GLU A 1 111 ? 29.992 19.575 48.344 1.00 46.82 133 GLU A N 1
ATOM 859 C CA . GLU A 1 111 ? 29.232 20.663 47.733 1.00 46.86 133 GLU A CA 1
ATOM 860 C C . GLU A 1 111 ? 27.799 20.265 47.404 1.00 45.62 133 GLU A C 1
ATOM 861 O O . GLU A 1 111 ? 27.068 21.015 46.757 1.00 48.35 133 GLU A O 1
ATOM 867 N N . GLU A 1 112 ? 27.397 19.087 47.866 1.00 46.57 134 GLU A N 1
ATOM 868 C CA . GLU A 1 112 ? 26.096 18.534 47.516 1.00 45.18 134 GLU A CA 1
ATOM 869 C C . GLU A 1 112 ? 24.905 19.462 47.800 1.00 45.85 134 GLU A C 1
ATOM 870 O O . GLU A 1 112 ? 24.003 19.592 46.975 1.00 40.34 134 GLU A O 1
ATOM 876 N N . ALA A 1 113 ? 24.902 20.102 48.963 1.00 48.47 135 ALA A N 1
ATOM 877 C CA . ALA A 1 113 ? 23.798 20.979 49.339 1.00 52.55 135 ALA A CA 1
ATOM 878 C C . ALA A 1 113 ? 23.668 22.190 48.414 1.00 51.71 135 ALA A C 1
ATOM 879 O O . ALA A 1 113 ? 22.594 22.780 48.310 1.00 58.61 135 ALA A O 1
ATOM 881 N N . ARG A 1 114 ? 24.756 22.552 47.739 1.00 48.11 136 ARG A N 1
ATOM 882 C CA . ARG A 1 114 ? 24.765 23.747 46.897 1.00 56.17 136 ARG A CA 1
ATOM 883 C C . ARG A 1 114 ? 24.126 23.538 45.528 1.00 50.69 136 ARG A C 1
ATOM 884 O O . ARG A 1 114 ? 23.788 24.508 44.841 1.00 44.11 136 ARG A O 1
ATOM 892 N N . PHE A 1 115 ? 23.956 22.279 45.134 1.00 47.26 137 PHE A N 1
ATOM 893 C CA . PHE A 1 115 ? 23.544 21.972 43.773 1.00 39.49 137 PHE A CA 1
ATOM 894 C C . PHE A 1 115 ? 22.306 21.066 43.717 1.00 39.53 137 PHE A C 1
ATOM 895 O O . PHE A 1 115 ? 22.291 20.048 43.014 1.00 35.13 137 PHE A O 1
ATOM 903 N N . GLN A 1 116 ? 21.259 21.454 44.445 1.00 39.87 138 GLN A N 1
ATOM 904 C CA . GLN A 1 116 ? 20.038 20.654 44.519 1.00 35.00 138 GLN A CA 1
ATOM 905 C C . GLN A 1 116 ? 19.045 20.973 43.403 1.00 41.80 138 GLN A C 1
ATOM 906 O O . GLN A 1 116 ? 18.292 20.104 42.966 1.00 40.11 138 GLN A O 1
ATOM 912 N N . THR A 1 117 ? 19.039 22.225 42.953 1.00 44.26 139 THR A N 1
ATOM 913 C CA . THR A 1 117 ? 18.041 22.692 41.992 1.00 45.21 139 THR A CA 1
ATOM 914 C C . THR A 1 117 ? 18.706 23.400 40.820 1.00 35.57 139 THR A C 1
ATOM 915 O O . THR A 1 117 ? 19.791 23.930 40.965 1.00 35.70 139 THR A O 1
ATOM 919 N N . LEU A 1 118 ? 18.047 23.412 39.664 1.00 36.97 140 LEU A N 1
ATOM 920 C CA . LEU A 1 118 ? 18.543 24.178 38.524 1.00 37.67 140 LEU A CA 1
ATOM 921 C C . LEU A 1 118 ? 18.831 25.631 38.903 1.00 43.61 140 LEU A C 1
ATOM 922 O O . LEU A 1 118 ? 19.784 26.220 38.414 1.00 45.54 140 LEU A O 1
ATOM 927 N N . GLU A 1 119 ? 18.006 26.214 39.768 1.00 49.40 141 GLU A N 1
ATOM 928 C CA . GLU A 1 119 ? 18.189 27.617 40.120 1.00 56.16 141 GLU A CA 1
ATOM 929 C C . GLU A 1 119 ? 19.523 27.851 40.824 1.00 51.02 141 GLU A C 1
ATOM 930 O O . GLU A 1 119 ? 20.209 28.840 40.560 1.00 46.51 141 GLU A O 1
ATOM 936 N N . GLN A 1 120 ? 19.890 26.934 41.714 1.00 41.43 142 GLN A N 1
ATOM 937 C CA . GLN A 1 120 ? 21.164 27.024 42.423 1.00 44.08 142 GLN A CA 1
ATOM 938 C C . GLN A 1 120 ? 22.341 26.797 41.486 1.00 42.31 142 GLN A C 1
ATOM 939 O O . GLN A 1 120 ? 23.399 27.406 41.630 1.00 44.00 142 GLN A O 1
ATOM 945 N N . ILE A 1 121 ? 22.151 25.881 40.542 1.00 38.19 143 ILE A N 1
ATOM 946 C CA . ILE A 1 121 ? 23.205 25.491 39.618 1.00 34.41 143 ILE A CA 1
ATOM 947 C C . ILE A 1 121 ? 23.441 26.542 38.537 1.00 38.23 143 ILE A C 1
ATOM 948 O O . ILE A 1 121 ? 24.576 26.803 38.148 1.00 36.70 143 ILE A O 1
ATOM 953 N N . ASP A 1 122 ? 22.361 27.149 38.059 1.00 37.41 144 ASP A N 1
ATOM 954 C CA . ASP A 1 122 ? 22.447 28.078 36.941 1.00 37.68 144 ASP A CA 1
ATOM 955 C C . ASP A 1 122 ? 22.855 29.470 37.399 1.00 44.83 144 ASP A C 1
ATOM 956 O O . ASP A 1 122 ? 22.048 30.402 37.366 1.00 44.30 144 ASP A O 1
ATOM 961 N N . GLN A 1 123 ? 24.114 29.601 37.809 1.00 39.09 145 GLN A N 1
ATOM 962 C CA . GLN A 1 123 ? 24.667 30.862 38.288 1.00 45.18 145 GLN A CA 1
ATOM 963 C C . GLN A 1 123 ? 26.000 31.139 37.587 1.00 46.35 145 GLN A C 1
ATOM 964 O O . GLN A 1 123 ? 26.737 30.209 37.263 1.00 48.20 145 GLN A O 1
ATOM 970 N N . PRO A 1 124 ? 26.314 32.425 37.354 1.00 50.98 146 PRO A N 1
ATOM 971 C CA . PRO A 1 124 ? 27.524 32.818 36.618 1.00 51.97 146 PRO A CA 1
ATOM 972 C C . PRO A 1 124 ? 28.802 32.123 37.097 1.00 54.18 146 PRO A C 1
ATOM 973 O O . PRO A 1 124 ? 29.638 31.736 36.273 1.00 51.71 146 PRO A O 1
ATOM 977 N N . GLY A 1 125 ? 28.948 31.969 38.410 1.00 50.60 147 GLY A N 1
ATOM 978 C CA . GLY A 1 125 ? 30.164 31.413 38.977 1.00 51.63 147 GLY A CA 1
ATOM 979 C C . GLY A 1 125 ? 30.285 29.903 38.899 1.00 47.27 147 GLY A C 1
ATOM 980 O O . GLY A 1 125 ? 31.279 29.334 39.346 1.00 48.70 147 GLY A O 1
ATOM 981 N N . VAL A 1 126 ? 29.277 29.252 38.326 1.00 43.12 148 VAL A N 1
ATOM 982 C CA . VAL A 1 126 ? 29.256 27.792 38.253 1.00 39.96 148 VAL A CA 1
ATOM 983 C C . VAL A 1 126 ? 29.709 27.288 36.888 1.00 42.44 148 VAL A C 1
ATOM 984 O O . VAL A 1 126 ? 29.428 27.902 35.855 1.00 44.51 148 VAL A O 1
ATOM 988 N N . THR A 1 127 ? 30.428 26.172 36.894 1.00 39.50 149 THR A N 1
ATOM 989 C CA . THR A 1 127 ? 30.837 25.525 35.660 1.00 35.33 149 THR A CA 1
ATOM 990 C C . THR A 1 127 ? 30.303 24.103 35.612 1.00 34.07 149 THR A C 1
ATOM 991 O O . THR A 1 127 ? 30.582 23.293 36.498 1.00 36.31 149 THR A O 1
ATOM 995 N N . ALA A 1 128 ? 29.513 23.814 34.582 1.00 33.34 150 ALA A N 1
ATOM 996 C CA . ALA A 1 128 ? 29.007 22.472 34.350 1.00 36.14 150 ALA A CA 1
ATOM 997 C C . ALA A 1 128 ? 29.777 21.871 33.186 1.00 42.63 150 ALA A C 1
ATOM 998 O O . ALA A 1 128 ? 29.830 22.454 32.104 1.00 41.77 150 ALA A O 1
ATOM 1000 N N . ILE A 1 129 ? 30.383 20.711 33.414 1.00 35.04 151 ILE A N 1
ATOM 1001 C CA . ILE A 1 129 ? 31.132 20.036 32.370 1.00 37.13 151 ILE A CA 1
ATOM 1002 C C . ILE A 1 129 ? 30.212 19.036 31.667 1.00 36.85 151 ILE A C 1
ATOM 1003 O O . ILE A 1 129 ? 29.327 18.442 32.282 1.00 35.15 151 ILE A O 1
ATOM 1008 N N . VAL A 1 130 ? 30.403 18.869 30.366 1.00 33.67 152 VAL A N 1
ATOM 1009 C CA A VAL A 1 130 ? 29.581 17.946 29.589 0.50 29.23 152 VAL A CA 1
ATOM 1010 C CA B VAL A 1 130 ? 29.578 17.957 29.597 0.50 29.06 152 VAL A CA 1
ATOM 1011 C C . VAL A 1 130 ? 30.377 17.329 28.454 1.00 33.99 152 VAL A C 1
ATOM 1012 O O . VAL A 1 130 ? 31.349 17.913 27.976 1.00 36.28 152 VAL A O 1
ATOM 1019 N N . ASN A 1 131 ? 29.958 16.142 28.031 1.00 34.04 153 ASN A N 1
ATOM 1020 C CA . ASN A 1 131 ? 30.537 15.493 26.860 1.00 35.19 153 ASN A CA 1
ATOM 1021 C C . ASN A 1 131 ? 29.795 15.985 25.619 1.00 33.87 153 ASN A C 1
ATOM 1022 O O . ASN A 1 131 ? 28.623 16.375 25.700 1.00 31.85 153 ASN A O 1
ATOM 1027 N N . PRO A 1 132 ? 30.470 15.970 24.464 1.00 35.70 154 PRO A N 1
ATOM 1028 C CA . PRO A 1 132 ? 29.964 16.654 23.270 1.00 36.36 154 PRO A CA 1
ATOM 1029 C C . PRO A 1 132 ? 28.938 15.844 22.497 1.00 34.65 154 PRO A C 1
ATOM 1030 O O . PRO A 1 132 ? 29.075 14.629 22.380 1.00 40.46 154 PRO A O 1
ATOM 1034 N N . GLY A 1 133 ? 27.932 16.523 21.964 1.00 37.21 155 GLY A N 1
ATOM 1035 C CA . GLY A 1 133 ? 27.113 15.965 20.904 1.00 38.92 155 GLY A CA 1
ATOM 1036 C C . GLY A 1 133 ? 26.027 14.982 21.303 1.00 42.04 155 GLY A C 1
ATOM 1037 O O . GLY A 1 133 ? 25.517 14.251 20.458 1.00 42.43 155 GLY A O 1
ATOM 1038 N N . GLY A 1 134 ? 25.665 14.955 22.579 1.00 38.59 156 GLY A N 1
ATOM 1039 C CA . GLY A 1 134 ? 24.657 14.006 23.028 1.00 34.28 156 GLY A CA 1
ATOM 1040 C C . GLY A 1 134 ? 23.568 14.667 23.840 1.00 34.05 156 GLY A C 1
ATOM 1041 O O . GLY A 1 134 ? 23.365 15.882 23.773 1.00 30.75 156 GLY A O 1
ATOM 1042 N N . THR A 1 135 ? 22.850 13.866 24.617 1.00 30.95 157 THR A N 1
ATOM 1043 C CA . THR A 1 135 ? 21.733 14.399 25.374 1.00 27.19 157 THR A CA 1
ATOM 1044 C C . THR A 1 135 ? 22.199 15.159 26.609 1.00 25.85 157 THR A C 1
ATOM 1045 O O . THR A 1 135 ? 21.487 16.027 27.114 1.00 27.78 157 THR A O 1
ATOM 1049 N N . ASN A 1 136 ? 23.381 14.830 27.113 1.00 27.45 158 ASN A N 1
ATOM 1050 C CA . ASN A 1 136 ? 23.922 15.597 28.226 1.00 30.51 158 ASN A CA 1
ATOM 1051 C C . ASN A 1 136 ? 24.149 17.059 27.842 1.00 28.08 158 ASN A C 1
ATOM 1052 O O . ASN A 1 136 ? 23.760 17.965 28.581 1.00 27.43 158 ASN A O 1
ATOM 1057 N N . GLU A 1 137 ? 24.765 17.285 26.683 1.00 27.86 159 GLU A N 1
ATOM 1058 C CA . GLU A 1 137 ? 25.000 18.654 26.222 1.00 26.88 159 GLU A CA 1
ATOM 1059 C C . GLU A 1 137 ? 23.683 19.362 25.937 1.00 33.39 159 GLU A C 1
ATOM 1060 O O . GLU A 1 137 ? 23.516 20.536 26.271 1.00 35.55 159 GLU A O 1
ATOM 1066 N N . LYS A 1 138 ? 22.740 18.655 25.320 1.00 30.97 160 LYS A N 1
ATOM 1067 C CA A LYS A 1 138 ? 21.443 19.247 25.023 0.50 33.69 160 LYS A CA 1
ATOM 1068 C CA B LYS A 1 138 ? 21.448 19.251 25.023 0.50 33.68 160 LYS A CA 1
ATOM 1069 C C . LYS A 1 138 ? 20.742 19.661 26.311 1.00 35.64 160 LYS A C 1
ATOM 1070 O O . LYS A 1 138 ? 20.157 20.730 26.386 1.00 34.52 160 LYS A O 1
ATOM 1081 N N . PHE A 1 139 ? 20.818 18.805 27.327 1.00 29.72 161 PHE A N 1
ATOM 1082 C CA . PHE A 1 139 ? 20.168 19.078 28.605 1.00 26.45 161 PHE A CA 1
ATOM 1083 C C . PHE A 1 139 ? 20.784 20.299 29.287 1.00 29.32 161 PHE A C 1
ATOM 1084 O O . PHE A 1 139 ? 20.065 21.159 29.803 1.00 31.79 161 PHE A O 1
ATOM 1092 N N . ALA A 1 140 ? 22.112 20.383 29.264 1.00 28.94 162 ALA A N 1
ATOM 1093 C CA . ALA A 1 140 ? 22.812 21.522 29.845 1.00 25.17 162 ALA A CA 1
ATOM 1094 C C . ALA A 1 140 ? 22.429 22.829 29.148 1.00 35.09 162 ALA A C 1
ATOM 1095 O O . ALA A 1 140 ? 22.126 23.828 29.807 1.00 35.68 162 ALA A O 1
ATOM 1097 N N . ARG A 1 141 ? 22.457 22.829 27.818 1.00 30.98 163 ARG A N 1
ATOM 1098 C CA . ARG A 1 141 ? 22.170 24.055 27.067 1.00 33.58 163 ARG A CA 1
ATOM 1099 C C . ARG A 1 141 ? 20.704 24.478 27.158 1.00 36.34 163 ARG A C 1
ATOM 1100 O O . ARG A 1 141 ? 20.374 25.653 26.994 1.00 39.09 163 ARG A O 1
ATOM 1108 N N . ALA A 1 142 ? 19.825 23.521 27.421 1.00 39.73 164 ALA A N 1
ATOM 1109 C CA . ALA A 1 142 ? 18.408 23.823 27.535 1.00 44.41 164 ALA A CA 1
ATOM 1110 C C . ALA A 1 142 ? 18.066 24.364 28.919 1.00 49.07 164 ALA A C 1
ATOM 1111 O O . ALA A 1 142 ? 17.081 25.086 29.084 1.00 51.57 164 ALA A O 1
ATOM 1113 N N . ASN A 1 143 ? 18.890 24.031 29.907 1.00 38.95 165 ASN A N 1
ATOM 1114 C CA . ASN A 1 143 ? 18.565 24.339 31.298 1.00 40.92 165 ASN A CA 1
ATOM 1115 C C . ASN A 1 143 ? 19.538 25.278 32.012 1.00 42.98 165 ASN A C 1
ATOM 1116 O O . ASN A 1 143 ? 19.311 25.646 33.165 1.00 48.57 165 ASN A O 1
ATOM 1121 N N . LEU A 1 144 ? 20.623 25.650 31.342 1.00 34.81 166 LEU A N 1
ATOM 1122 C CA . LEU A 1 144 ? 21.584 26.588 31.925 1.00 36.55 166 LEU A CA 1
ATOM 1123 C C . LEU A 1 144 ? 21.775 27.808 31.034 1.00 44.82 166 LEU A C 1
ATOM 1124 O O . LEU A 1 144 ? 22.374 27.710 29.959 1.00 41.10 166 LEU A O 1
ATOM 1129 N N . LYS A 1 145 ? 21.276 28.958 31.492 1.00 46.03 167 LYS A N 1
ATOM 1130 C CA . LYS A 1 145 ? 21.416 30.210 30.750 1.00 48.22 167 LYS A CA 1
ATOM 1131 C C . LYS A 1 145 ? 22.478 31.131 31.350 1.00 47.18 167 LYS A C 1
ATOM 1132 O O . LYS A 1 145 ? 22.844 32.135 30.739 1.00 52.11 167 LYS A O 1
ATOM 1138 N N . LYS A 1 146 ? 22.961 30.797 32.545 1.00 41.84 168 LYS A N 1
ATOM 1139 C CA . LYS A 1 146 ? 23.939 31.635 33.243 1.00 44.05 168 LYS A CA 1
ATOM 1140 C C . LYS A 1 146 ? 25.263 30.918 33.511 1.00 42.56 168 LYS A C 1
ATOM 1141 O O . LYS A 1 146 ? 26.336 31.498 3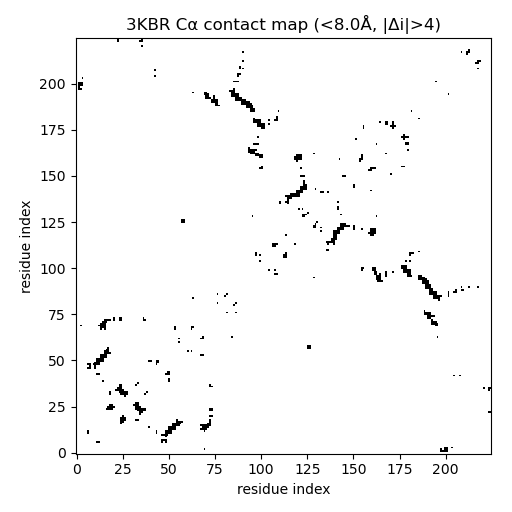3.330 1.00 43.90 168 LYS A O 1
ATOM 1147 N N . ALA A 1 147 ? 25.185 29.670 33.968 1.00 42.62 169 ALA A N 1
ATOM 1148 C CA . ALA A 1 147 ? 26.379 28.886 34.280 1.00 38.39 169 ALA A CA 1
ATOM 1149 C C . ALA A 1 147 ? 27.239 28.650 33.050 1.00 38.75 169 ALA A C 1
ATOM 1150 O O . ALA A 1 147 ? 26.746 28.624 31.925 1.00 41.17 169 ALA A O 1
ATOM 1152 N N . ARG A 1 148 ? 28.534 28.466 33.267 1.00 39.58 170 ARG A N 1
ATOM 1153 C CA . ARG A 1 148 ? 29.415 28.123 32.167 1.00 39.58 170 ARG A CA 1
ATOM 1154 C C . ARG A 1 148 ? 29.243 26.653 31.821 1.00 39.00 170 ARG A C 1
ATOM 1155 O O . ARG A 1 148 ? 29.147 25.793 32.702 1.00 37.30 170 ARG A O 1
ATOM 1163 N N . ILE A 1 149 ? 29.171 26.373 30.527 1.00 39.83 171 ILE A N 1
ATOM 1164 C CA . ILE A 1 149 ? 29.162 25.002 30.062 1.00 35.19 171 ILE A CA 1
ATOM 1165 C C . ILE A 1 149 ? 30.516 24.698 29.435 1.00 40.21 171 ILE A C 1
ATOM 1166 O O . ILE A 1 149 ? 30.938 25.362 28.482 1.00 42.83 171 ILE A O 1
ATOM 1171 N N . LEU A 1 150 ? 31.207 23.720 30.011 1.00 40.37 172 LEU A N 1
ATOM 1172 C CA . LEU A 1 150 ? 32.527 23.304 29.552 1.00 37.70 172 LEU A CA 1
ATOM 1173 C C . LEU A 1 150 ? 32.415 21.982 28.816 1.00 37.95 172 LEU A C 1
ATOM 1174 O O . LEU A 1 150 ? 32.058 20.958 29.407 1.00 37.16 172 LEU A O 1
ATOM 1179 N N . VAL A 1 151 ? 32.703 22.004 27.521 1.00 39.15 173 VAL A N 1
ATOM 1180 C CA . VAL A 1 151 ? 32.623 20.792 26.714 1.00 39.54 173 VAL A CA 1
ATOM 1181 C C . VAL A 1 151 ? 33.949 20.044 26.752 1.00 36.39 173 VAL A C 1
ATOM 1182 O O . VAL A 1 151 ? 35.007 20.602 26.440 1.00 40.50 173 VAL A O 1
ATOM 1186 N N . HIS A 1 152 ? 33.891 18.783 27.153 1.00 42.58 174 HIS A N 1
ATOM 1187 C CA . HIS A 1 152 ? 35.090 17.981 27.340 1.00 40.17 174 HIS A CA 1
ATOM 1188 C C . HIS A 1 152 ? 34.960 16.683 26.561 1.00 48.67 174 HIS A C 1
ATOM 1189 O O . HIS A 1 152 ? 34.149 15.826 26.912 1.00 44.27 174 HIS A O 1
ATOM 1196 N N . PRO A 1 153 ? 35.756 16.538 25.489 1.00 55.41 175 PRO A N 1
ATOM 1197 C CA . PRO A 1 153 ? 35.651 15.410 24.552 1.00 54.70 175 PRO A CA 1
ATOM 1198 C C . PRO A 1 153 ? 36.164 14.069 25.083 1.00 57.83 175 PRO A C 1
ATOM 1199 O O . PRO A 1 153 ? 35.690 13.033 24.620 1.00 64.73 175 PRO A O 1
ATOM 1203 N N . ASP A 1 154 ? 37.108 14.080 26.023 1.00 56.81 176 ASP A N 1
ATOM 1204 C CA . ASP A 1 154 ? 37.700 12.834 26.524 1.00 52.15 176 ASP A CA 1
ATOM 1205 C C . ASP A 1 154 ? 36.908 12.238 27.685 1.00 53.52 176 ASP A C 1
ATOM 1206 O O . ASP A 1 154 ? 37.114 12.604 28.842 1.00 51.91 176 ASP A O 1
ATOM 1211 N N . ASN A 1 155 ? 36.016 11.303 27.372 1.00 57.87 177 ASN A N 1
ATOM 1212 C CA . ASN A 1 155 ? 35.146 10.704 28.382 1.00 59.54 177 ASN A CA 1
ATOM 1213 C C . ASN A 1 155 ? 35.873 9.916 29.470 1.00 59.76 177 ASN A C 1
ATOM 1214 O O . ASN A 1 155 ? 35.328 9.695 30.551 1.00 61.70 177 ASN A O 1
ATOM 1219 N N . VAL A 1 156 ? 37.101 9.498 29.190 1.00 60.22 178 VAL A N 1
ATOM 1220 C CA . VAL A 1 156 ? 37.892 8.782 30.182 1.00 59.71 178 VAL A CA 1
ATOM 1221 C C . VAL A 1 156 ? 38.285 9.683 31.356 1.00 60.67 178 VAL A C 1
ATOM 1222 O O . VAL A 1 156 ? 38.445 9.215 32.483 1.00 65.11 178 VAL A O 1
ATOM 1226 N N . THR A 1 157 ? 38.422 10.979 31.094 1.00 57.18 179 THR A N 1
ATOM 1227 C CA . THR A 1 157 ? 38.907 11.909 32.111 1.00 47.22 179 THR A CA 1
ATOM 1228 C C . THR A 1 157 ? 37.846 12.905 32.572 1.00 47.00 179 THR A C 1
ATOM 1229 O O . THR A 1 157 ? 38.106 13.745 33.438 1.00 41.57 179 THR A O 1
AT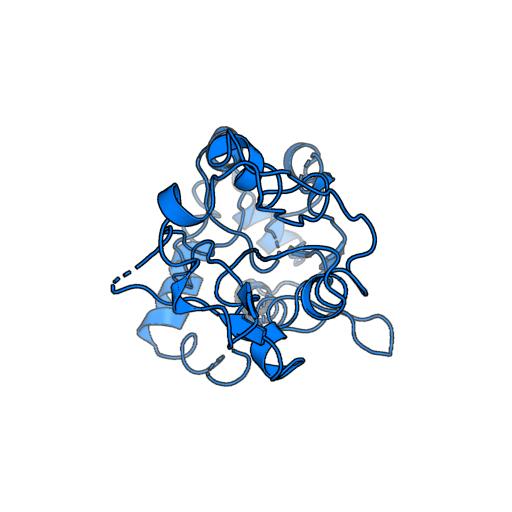OM 1233 N N . ILE A 1 158 ? 36.647 12.806 32.010 1.00 47.31 180 ILE A N 1
ATOM 1234 C CA . ILE A 1 158 ? 35.658 13.852 32.228 1.00 38.28 180 ILE A CA 1
ATOM 1235 C C . ILE A 1 158 ? 35.257 14.011 33.698 1.00 36.71 180 ILE A C 1
ATOM 1236 O O . ILE A 1 158 ? 35.143 15.129 34.196 1.00 34.77 180 ILE A O 1
ATOM 1241 N N . PHE A 1 159 ? 35.048 12.906 34.405 1.00 36.77 181 PHE A N 1
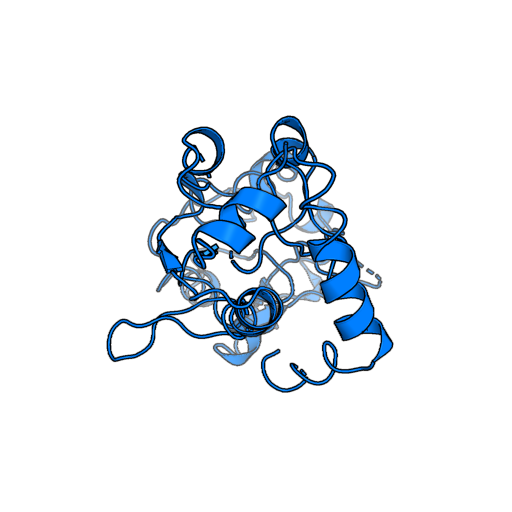ATOM 1242 C CA . PHE A 1 159 ? 34.660 13.025 35.807 1.00 37.26 181 PHE A CA 1
ATOM 1243 C C . PHE A 1 159 ? 35.818 13.502 36.668 1.00 37.99 181 PHE A C 1
ATOM 1244 O O . PHE A 1 159 ? 35.622 14.143 37.698 1.00 38.39 181 PHE A O 1
ATOM 1252 N N . GLN A 1 160 ? 37.024 13.181 36.231 1.00 34.86 182 GLN A N 1
ATOM 1253 C CA A GLN A 1 160 ? 38.235 13.589 36.925 0.50 35.38 182 GLN A CA 1
ATOM 1254 C CA B GLN A 1 160 ? 38.199 13.592 36.978 0.50 34.19 182 GLN A CA 1
ATOM 1255 C C . GLN A 1 160 ? 38.352 15.113 36.944 1.00 38.64 182 GLN A C 1
ATOM 1256 O O . GLN A 1 160 ? 38.975 15.688 37.828 1.00 44.40 182 GLN A O 1
ATOM 1267 N N . GLN A 1 161 ? 37.754 15.767 35.947 1.00 35.87 183 GLN A N 1
ATOM 1268 C CA . GLN A 1 161 ? 37.843 17.228 35.858 1.00 35.90 183 GLN A CA 1
ATOM 1269 C C . GLN A 1 161 ? 37.063 17.888 36.994 1.00 37.99 183 GLN A C 1
ATOM 1270 O O . GLN A 1 161 ? 37.393 18.991 37.429 1.00 38.03 183 GLN A O 1
ATOM 1276 N N . ILE A 1 162 ? 36.015 17.215 37.465 1.00 35.68 184 ILE A N 1
ATOM 1277 C CA . ILE A 1 162 ? 35.238 17.736 38.586 1.00 36.28 184 ILE A CA 1
ATOM 1278 C C . ILE A 1 162 ? 36.083 17.666 39.854 1.00 40.41 184 ILE A C 1
ATOM 1279 O O . ILE A 1 162 ? 36.220 18.653 40.590 1.00 40.30 184 ILE A O 1
ATOM 1284 N N . VAL A 1 163 ? 36.650 16.489 40.095 1.00 36.74 185 VAL A N 1
ATOM 1285 C CA . VAL A 1 163 ? 37.549 16.281 41.222 1.00 42.25 185 VAL A CA 1
ATOM 1286 C C . VAL A 1 163 ? 38.729 17.253 41.173 1.00 45.42 185 VAL A C 1
ATOM 1287 O O . VAL A 1 163 ? 39.151 17.784 42.206 1.00 46.89 185 VAL A O 1
ATOM 1291 N N . ASP A 1 164 ? 39.247 17.495 39.969 1.00 38.57 186 ASP A N 1
ATOM 1292 C CA . ASP A 1 164 ? 40.388 18.392 39.787 1.00 40.58 186 ASP A CA 1
ATOM 1293 C C . ASP A 1 164 ? 40.032 19.887 39.825 1.00 42.52 186 ASP A C 1
ATOM 1294 O O . ASP A 1 164 ? 40.919 20.737 39.733 1.00 40.38 186 ASP A O 1
ATOM 1299 N N . GLY A 1 165 ? 38.748 20.211 39.950 1.00 37.92 187 GLY A N 1
ATOM 1300 C CA . GLY A 1 165 ? 38.341 21.596 40.133 1.00 39.97 187 GLY A CA 1
ATOM 1301 C C . GLY A 1 165 ? 38.156 22.407 38.861 1.00 37.48 187 GLY A C 1
ATOM 1302 O O . GLY A 1 165 ? 37.988 23.625 38.918 1.00 39.60 187 GLY A O 1
ATOM 1303 N N . LYS A 1 166 ? 38.198 21.735 37.714 1.00 36.17 188 LYS A N 1
ATOM 1304 C CA . LYS A 1 166 ? 37.966 22.387 36.426 1.00 36.14 188 LYS A CA 1
ATOM 1305 C C . LYS A 1 166 ? 36.481 22.631 36.203 1.00 36.44 188 LYS A C 1
ATOM 1306 O O . LYS A 1 166 ? 36.101 23.436 35.356 1.00 39.99 188 LYS A O 1
ATOM 1312 N N . ALA A 1 167 ? 35.647 21.916 36.952 1.00 36.55 189 ALA A N 1
ATOM 1313 C CA . ALA A 1 167 ? 34.204 22.088 36.870 1.00 34.03 189 ALA A CA 1
ATOM 1314 C C . ALA A 1 167 ? 33.572 21.764 38.218 1.00 36.79 189 ALA A C 1
ATOM 1315 O O . ALA A 1 167 ? 34.146 21.031 39.022 1.00 37.08 189 ALA A O 1
ATOM 1317 N N . ASP A 1 168 ? 32.380 22.303 38.449 1.00 33.82 190 ASP A N 1
ATOM 1318 C CA . ASP A 1 168 ? 31.674 22.103 39.709 1.00 34.52 190 ASP A CA 1
ATOM 1319 C C . ASP A 1 168 ? 30.850 20.822 39.716 1.00 37.16 190 ASP A C 1
ATOM 1320 O O . ASP A 1 168 ? 30.694 20.171 40.753 1.00 34.54 190 ASP A O 1
ATOM 1325 N N . LEU A 1 169 ? 30.314 20.461 38.557 1.00 32.81 191 LEU A N 1
ATOM 1326 C CA . LEU A 1 169 ? 29.416 19.332 38.474 1.00 31.36 191 LEU A CA 1
ATOM 1327 C C . LEU A 1 169 ? 29.216 18.926 37.033 1.00 29.19 191 LEU A C 1
ATOM 1328 O O . LEU A 1 169 ? 29.604 19.647 36.109 1.00 33.52 191 LEU A O 1
ATOM 1349 N N . THR A 1 172 ? 24.145 14.240 34.394 1.00 27.69 194 THR A N 1
ATOM 1350 C CA . THR A 1 172 ? 24.153 13.060 33.532 1.00 26.55 194 THR A CA 1
ATOM 1351 C C . THR A 1 172 ? 23.142 12.042 34.041 1.00 28.96 194 THR A C 1
ATOM 1352 O O . THR A 1 172 ? 22.483 12.284 35.062 1.00 28.37 194 THR A O 1
ATOM 1356 N N . ASP A 1 173 ? 23.008 10.916 33.335 1.00 27.90 195 ASP A N 1
ATOM 1357 C CA . ASP A 1 173 ? 22.080 9.868 33.764 1.00 29.18 195 ASP A CA 1
ATOM 1358 C C . ASP A 1 173 ? 22.344 9.536 35.224 1.00 28.71 195 ASP A C 1
ATOM 1359 O O . ASP A 1 173 ? 23.495 9.421 35.642 1.00 32.15 195 ASP A O 1
ATOM 1364 N N . ALA A 1 174 ? 21.275 9.399 35.998 1.00 29.15 196 ALA A N 1
ATOM 1365 C CA . ALA A 1 174 ? 21.388 9.055 37.413 1.00 32.79 196 ALA A CA 1
ATOM 1366 C C . ALA A 1 174 ? 22.165 7.763 37.621 1.00 35.68 196 ALA A C 1
ATOM 1367 O O . ALA A 1 174 ? 22.967 7.661 38.548 1.00 35.30 196 ALA A O 1
ATOM 1369 N N . ILE A 1 175 ? 21.925 6.771 36.768 1.00 30.59 197 ILE A N 1
ATOM 1370 C CA . ILE A 1 175 ? 22.661 5.522 36.900 1.00 30.87 197 ILE A CA 1
ATOM 1371 C C . ILE A 1 175 ? 24.169 5.756 36.718 1.00 33.05 197 ILE A C 1
ATOM 1372 O O . ILE A 1 175 ? 24.983 5.184 37.440 1.00 36.58 197 ILE A O 1
ATOM 1377 N N . GLU A 1 176 ? 24.536 6.634 35.787 1.00 32.94 198 GLU A N 1
ATOM 1378 C CA . GLU A 1 176 ? 25.948 6.971 35.615 1.00 30.63 198 GLU A CA 1
ATOM 1379 C C . GLU A 1 176 ? 26.499 7.760 36.799 1.00 30.65 198 GLU A C 1
ATOM 1380 O O . GLU A 1 176 ? 27.613 7.498 37.259 1.00 36.62 198 GLU A O 1
ATOM 1386 N N . ALA A 1 177 ? 25.733 8.740 37.282 1.00 32.09 199 ALA A N 1
ATOM 1387 C CA . ALA A 1 177 ? 26.163 9.548 38.423 1.00 28.98 199 ALA A CA 1
ATOM 1388 C C . ALA A 1 177 ? 26.435 8.643 39.614 1.00 36.74 199 ALA A C 1
ATOM 1389 O O . ALA A 1 177 ? 27.432 8.786 40.319 1.00 35.97 199 ALA A O 1
ATOM 1391 N N . ARG A 1 178 ? 25.533 7.694 39.824 1.00 37.94 200 ARG A N 1
ATOM 1392 C CA A ARG A 1 178 ? 25.635 6.758 40.936 0.50 43.57 200 ARG A CA 1
ATOM 1393 C CA B ARG A 1 178 ? 25.646 6.778 40.947 0.50 43.49 200 ARG A CA 1
ATOM 1394 C C . ARG A 1 178 ? 26.904 5.917 40.832 1.00 42.94 200 ARG A C 1
ATOM 1395 O O . ARG A 1 178 ? 27.651 5.765 41.800 1.00 43.32 200 ARG A O 1
ATOM 1410 N N . LEU A 1 179 ? 27.142 5.372 39.645 1.00 42.48 201 LEU A N 1
ATOM 1411 C CA . LEU A 1 179 ? 28.303 4.516 39.400 1.00 41.00 201 LEU A CA 1
ATOM 1412 C C . LEU A 1 179 ? 29.626 5.271 39.534 1.00 44.38 201 LEU A C 1
ATOM 1413 O O . LEU A 1 179 ? 30.584 4.783 40.142 1.00 46.97 201 LEU A O 1
ATOM 1418 N N . GLN A 1 180 ? 29.680 6.463 38.951 1.00 43.44 202 GLN A N 1
ATOM 1419 C CA . GLN A 1 180 ? 30.873 7.287 39.033 1.00 40.47 202 GLN A CA 1
ATOM 1420 C C . GLN A 1 180 ? 31.168 7.695 40.473 1.00 42.75 202 GLN A C 1
ATOM 1421 O O . GLN A 1 180 ? 32.329 7.814 40.858 1.00 41.76 202 GLN A O 1
ATOM 1427 N N . SER A 1 181 ? 30.121 7.886 41.275 1.00 44.65 203 SER A N 1
ATOM 1428 C CA . SER A 1 181 ? 30.321 8.247 42.679 1.00 40.69 203 SER A CA 1
ATOM 1429 C C . SER A 1 181 ? 30.880 7.064 43.466 1.00 49.28 203 SER A C 1
ATOM 1430 O O . SER A 1 181 ? 31.419 7.230 44.566 1.00 55.52 203 SER A O 1
ATOM 1433 N N . ARG A 1 182 ? 30.763 5.872 42.887 1.00 46.87 204 ARG A N 1
ATOM 1434 C CA . ARG A 1 182 ? 31.386 4.684 43.456 1.00 56.31 204 ARG A CA 1
ATOM 1435 C C . ARG A 1 182 ? 32.848 4.625 43.026 1.00 56.11 204 ARG A C 1
ATOM 1436 O O . ARG A 1 182 ? 33.736 4.348 43.837 1.00 57.79 204 ARG A O 1
ATOM 1444 N N . LEU A 1 183 ? 33.094 4.895 41.747 1.00 56.41 205 LEU A N 1
ATOM 1445 C CA . LEU A 1 183 ? 34.454 4.955 41.216 1.00 55.67 205 LEU A CA 1
ATOM 1446 C C . LEU A 1 183 ? 35.260 6.071 41.873 1.00 55.68 205 LEU A C 1
ATOM 1447 O O . LEU A 1 183 ? 36.481 5.977 42.003 1.00 65.24 205 LEU A O 1
ATOM 1452 N N . HIS A 1 184 ? 34.565 7.125 42.284 1.00 54.46 206 HIS A N 1
ATOM 1453 C CA . HIS A 1 184 ? 35.199 8.293 42.884 1.00 53.03 206 HIS A CA 1
ATOM 1454 C C . HIS A 1 184 ? 34.437 8.691 44.136 1.00 59.73 206 HIS A C 1
ATOM 1455 O O . HIS A 1 184 ? 33.556 9.550 44.072 1.00 54.12 206 HIS A O 1
ATOM 1462 N N . PRO A 1 185 ? 34.759 8.064 45.276 1.00 74.64 207 PRO A N 1
ATOM 1463 C CA . PRO A 1 185 ? 34.065 8.368 46.533 1.00 83.31 207 PRO A CA 1
ATOM 1464 C C . PRO A 1 185 ? 34.087 9.867 46.812 1.00 78.99 207 PRO A C 1
ATOM 1465 O O . PRO A 1 185 ? 33.266 10.375 47.574 1.00 81.91 207 PRO A O 1
ATOM 1469 N N . GLU A 1 186 ? 35.036 10.553 46.184 1.00 68.30 208 GLU A N 1
ATOM 1470 C CA . GLU A 1 186 ? 35.122 12.009 46.196 1.00 60.74 208 GLU A CA 1
ATOM 1471 C C . GLU A 1 186 ? 33.818 12.688 45.698 1.00 53.80 208 GLU A C 1
ATOM 1472 O O . GLU A 1 186 ? 33.482 13.813 46.094 1.00 50.00 208 GLU A O 1
ATOM 1478 N N . LEU A 1 187 ? 33.079 11.987 44.849 1.00 46.29 209 LEU A N 1
ATOM 1479 C CA . LEU A 1 187 ? 31.883 12.540 44.210 1.00 40.47 209 LEU A CA 1
ATOM 1480 C C . LEU A 1 187 ? 30.573 11.967 44.771 1.00 43.18 209 LEU A C 1
ATOM 1481 O O . LEU A 1 187 ? 30.544 10.849 45.287 1.00 42.21 209 LEU A O 1
ATOM 1486 N N . CYS A 1 188 ? 29.488 12.738 44.665 1.00 36.80 210 CYS A N 1
ATOM 1487 C CA . CYS A 1 188 ? 28.165 12.262 45.093 1.00 33.69 210 CYS A CA 1
ATOM 1488 C C . CYS A 1 188 ? 27.110 12.545 44.030 1.00 33.38 210 CYS A C 1
ATOM 1489 O O . CYS A 1 188 ? 27.154 13.585 43.367 1.00 38.55 210 CYS A O 1
ATOM 1492 N N . ALA A 1 189 ? 26.162 11.620 43.877 1.00 35.17 211 ALA A N 1
ATOM 1493 C CA . ALA A 1 189 ? 25.011 11.846 43.019 1.00 35.62 211 ALA A CA 1
ATOM 1494 C C . ALA A 1 189 ? 23.954 12.607 43.813 1.00 41.20 211 ALA A C 1
ATOM 1495 O O . ALA A 1 189 ? 23.537 12.172 44.886 1.00 47.54 211 ALA A O 1
ATOM 1497 N N . VAL A 1 190 ? 23.535 13.755 43.297 1.00 36.90 212 VAL A N 1
ATOM 1498 C CA . VAL A 1 190 ? 22.499 14.534 43.960 1.00 35.22 212 VAL A CA 1
ATOM 1499 C C . VAL A 1 190 ? 21.169 13.781 43.868 1.00 35.62 212 VAL A C 1
ATOM 1500 O O . VAL A 1 190 ? 20.879 13.132 42.862 1.0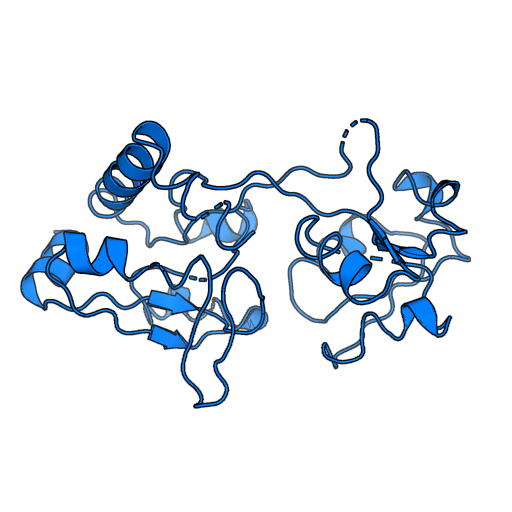0 37.58 212 VAL A O 1
ATOM 1504 N N . HIS A 1 191 ? 20.388 13.841 44.938 1.00 38.44 213 HIS A N 1
ATOM 1505 C CA . HIS A 1 191 ? 19.140 13.090 45.019 1.00 45.44 213 HIS A CA 1
ATOM 1506 C C . HIS A 1 191 ? 18.073 13.876 45.772 1.00 58.60 213 HIS A C 1
ATOM 1507 O O . HIS A 1 191 ? 17.799 13.601 46.939 1.00 61.73 213 HIS A O 1
ATOM 1514 N N . PRO A 1 192 ? 17.470 14.871 45.106 1.00 63.49 214 PRO A N 1
ATOM 1515 C CA . PRO A 1 192 ? 16.387 15.646 45.719 1.00 76.58 214 PRO A CA 1
ATOM 1516 C C . PRO A 1 192 ? 15.154 14.772 45.947 1.00 84.83 214 PRO A C 1
ATOM 1517 O O . PRO A 1 192 ? 15.116 13.635 45.474 1.00 82.23 214 PRO A O 1
ATOM 1521 N N . GLN A 1 193 ? 14.165 15.301 46.661 1.00 95.16 215 GLN A N 1
ATOM 1522 C CA . GLN A 1 193 ? 12.961 14.548 46.999 1.00 107.06 215 GLN A CA 1
ATOM 1523 C C . GLN A 1 193 ? 12.534 13.627 45.860 1.00 107.13 215 GLN A C 1
ATOM 1524 O O . GLN A 1 193 ? 11.782 12.676 46.066 1.00 107.34 215 GLN A O 1
ATOM 1530 N N . PRO A 1 195 ? 12.829 14.442 42.685 1.00 107.95 217 PRO A N 1
ATOM 1531 C CA . PRO A 1 195 ? 13.639 14.058 41.525 1.00 102.49 217 PRO A CA 1
ATOM 1532 C C . PRO A 1 195 ? 13.967 15.258 40.641 1.00 86.19 217 PRO A C 1
ATOM 1533 O O . PRO A 1 195 ? 13.189 16.207 40.563 1.00 87.79 217 PRO A O 1
ATOM 1537 N N . PHE A 1 196 ? 15.111 15.196 39.971 1.00 65.07 218 PHE A N 1
ATOM 1538 C CA . PHE A 1 196 ? 15.662 16.339 39.251 1.00 46.25 218 PHE A CA 1
ATOM 1539 C C . PHE A 1 196 ? 15.123 16.451 37.822 1.00 39.17 218 PHE A C 1
ATOM 1540 O O . PHE A 1 196 ? 14.882 17.542 37.301 1.00 37.51 218 PHE A O 1
ATOM 1548 N N . ASP A 1 197 ? 14.944 15.295 37.202 1.00 30.90 219 ASP A N 1
ATOM 1549 C CA . ASP A 1 197 ? 14.518 15.183 35.820 1.00 28.94 219 ASP A CA 1
ATOM 1550 C C . ASP A 1 197 ? 13.971 13.775 35.707 1.00 33.58 219 ASP A C 1
ATOM 1551 O O . ASP A 1 197 ? 14.442 12.874 36.408 1.00 40.82 219 ASP A O 1
ATOM 1556 N N . PHE A 1 198 ? 12.988 13.561 34.840 1.00 27.01 220 PHE A N 1
ATOM 1557 C CA . PHE A 1 198 ? 12.477 12.207 34.640 1.00 27.19 220 PHE A CA 1
ATOM 1558 C C . PHE A 1 198 ? 12.767 11.689 33.241 1.00 30.27 220 PHE A C 1
ATOM 1559 O O . PHE A 1 198 ? 12.580 12.411 32.264 1.00 27.53 220 PHE A O 1
ATOM 1567 N N . ALA A 1 199 ? 13.214 10.433 33.150 1.00 25.64 221 ALA A N 1
ATOM 1568 C CA . ALA A 1 199 ? 13.334 9.751 31.873 1.00 22.81 221 ALA A CA 1
ATOM 1569 C C . ALA A 1 199 ? 13.269 8.252 32.102 1.00 23.58 221 ALA A C 1
ATOM 1570 O O . ALA A 1 199 ? 13.472 7.785 33.223 1.00 26.74 221 ALA A O 1
ATOM 1572 N N . GLU A 1 200 ? 12.972 7.511 31.040 1.00 24.78 222 GLU A N 1
ATOM 1573 C CA . GLU A 1 200 ? 12.985 6.053 31.087 1.00 20.44 222 GLU A CA 1
ATOM 1574 C C . GLU A 1 200 ? 13.985 5.538 30.071 1.00 22.72 222 GLU A C 1
ATOM 1575 O O . GLU A 1 200 ? 14.160 6.155 29.022 1.00 24.28 222 GLU A O 1
ATOM 1581 N N . LYS A 1 201 ? 14.605 4.388 30.357 1.00 19.68 223 LYS A N 1
ATOM 1582 C CA . LYS A 1 201 ? 15.370 3.667 29.344 1.00 19.93 223 LYS A CA 1
ATOM 1583 C C . LYS A 1 201 ? 14.467 2.672 28.610 1.00 18.25 223 LYS A C 1
ATOM 1584 O O . LYS A 1 201 ? 13.551 2.082 29.198 1.00 21.37 223 LYS A O 1
ATOM 1590 N N . ALA A 1 202 ? 14.698 2.524 27.314 1.00 21.38 224 ALA A N 1
ATOM 1591 C CA . ALA A 1 202 ? 13.903 1.621 26.483 1.00 21.35 224 ALA A CA 1
ATOM 1592 C C . ALA A 1 202 ? 14.747 1.238 25.275 1.00 20.48 224 ALA A C 1
ATOM 1593 O O . ALA A 1 202 ? 15.870 1.730 25.122 1.00 22.64 224 ALA A O 1
ATOM 1595 N N . TYR A 1 203 ? 14.217 0.362 24.426 1.00 20.17 225 TYR A N 1
ATOM 1596 C CA . TYR A 1 203 ? 14.926 -0.058 23.227 1.00 19.66 225 TYR A CA 1
ATOM 1597 C C . TYR A 1 203 ? 14.394 0.688 22.009 1.00 21.89 225 TYR A C 1
ATOM 1598 O O . TYR A 1 203 ? 13.187 0.854 21.851 1.00 21.16 225 TYR A O 1
ATOM 1607 N N . LEU A 1 204 ? 15.308 1.169 21.175 1.00 22.96 226 LEU A N 1
ATOM 1608 C CA . LEU A 1 204 ? 14.960 1.932 19.981 1.00 22.10 226 LEU A CA 1
ATOM 1609 C C . LEU A 1 204 ? 14.526 0.982 18.857 1.00 23.71 226 LEU A C 1
ATOM 1610 O O . LEU A 1 204 ? 15.256 0.048 18.502 1.00 23.19 226 LEU A O 1
ATOM 1615 N N . LEU A 1 205 ? 13.345 1.234 18.307 1.00 22.14 227 LEU A N 1
ATOM 1616 C CA . LEU A 1 205 ? 12.724 0.368 17.307 1.00 24.41 227 LEU A CA 1
ATOM 1617 C C . LEU A 1 205 ? 12.382 1.141 16.036 1.00 23.07 227 LEU A C 1
ATOM 1618 O O . LEU A 1 205 ? 12.130 2.346 16.081 1.00 23.44 227 LEU A O 1
ATOM 1623 N N . PRO A 1 206 ? 12.346 0.444 14.898 1.00 22.28 228 PRO A N 1
ATOM 1624 C CA . PRO A 1 206 ? 11.815 1.053 13.677 1.00 26.72 228 PRO A CA 1
ATOM 1625 C C . PRO A 1 206 ? 10.300 1.282 13.803 1.00 26.57 228 PRO A C 1
ATOM 1626 O O . PRO A 1 206 ? 9.641 0.740 14.711 1.00 25.14 228 PRO A O 1
ATOM 1630 N N . ARG A 1 207 ? 9.739 2.089 12.909 1.00 24.67 229 ARG A N 1
ATOM 1631 C CA . ARG A 1 207 ? 8.291 2.253 12.880 1.00 23.58 229 ARG A CA 1
ATOM 1632 C C . ARG A 1 207 ? 7.695 0.989 12.297 1.00 30.78 229 ARG A C 1
ATOM 1633 O O . ARG A 1 207 ? 7.412 0.917 11.101 1.00 32.57 229 ARG A O 1
ATOM 1641 N N . ASP A 1 208 ? 7.526 -0.020 13.142 1.00 27.11 230 ASP A N 1
ATOM 1642 C CA . ASP A 1 208 ? 7.093 -1.325 12.664 1.00 27.05 230 ASP A CA 1
ATOM 1643 C C . ASP A 1 208 ? 6.193 -1.892 13.747 1.00 25.05 230 ASP A C 1
ATOM 1644 O O . ASP A 1 208 ? 6.660 -2.229 14.824 1.00 22.82 230 ASP A O 1
ATOM 1649 N N . GLU A 1 209 ? 4.892 -1.934 13.472 1.00 24.72 231 GLU A N 1
ATOM 1650 C CA . GLU A 1 209 ? 3.919 -2.311 14.489 1.00 24.78 231 GLU A CA 1
ATOM 1651 C C . GLU A 1 209 ? 4.105 -3.734 15.013 1.00 20.88 231 GLU A C 1
ATOM 1652 O O . GLU A 1 209 ? 4.125 -3.954 16.223 1.00 22.20 231 GLU A O 1
ATOM 1658 N N . ALA A 1 210 ? 4.218 -4.698 14.111 1.00 23.93 232 ALA A N 1
ATOM 1659 C CA . ALA A 1 210 ? 4.247 -6.093 14.547 1.00 23.98 232 ALA A CA 1
ATOM 1660 C C . ALA A 1 210 ? 5.531 -6.382 15.312 1.00 22.67 232 ALA A C 1
ATOM 1661 O O . ALA A 1 210 ? 5.529 -7.135 16.287 1.00 22.45 232 ALA A O 1
ATOM 1663 N N . PHE A 1 211 ? 6.628 -5.767 14.885 1.00 21.35 233 PHE A N 1
ATOM 1664 C CA . PHE A 1 211 ? 7.901 -6.007 15.554 1.00 21.58 233 PHE A CA 1
ATOM 1665 C C . PHE A 1 211 ? 7.875 -5.367 16.938 1.00 23.11 233 PHE A C 1
ATOM 1666 O O . PHE A 1 211 ? 8.320 -5.967 17.915 1.00 22.20 233 PHE A O 1
ATOM 1674 N N . LYS A 1 212 ? 7.334 -4.154 17.039 1.00 21.47 234 LYS A N 1
ATOM 1675 C CA . LYS A 1 212 ? 7.175 -3.555 18.358 1.00 17.32 234 LYS A CA 1
ATOM 1676 C C . LYS A 1 212 ? 6.286 -4.396 19.288 1.00 20.93 234 LYS A C 1
ATOM 1677 O O . LYS A 1 212 ? 6.621 -4.578 20.458 1.00 21.54 234 LYS A O 1
ATOM 1683 N N . ARG A 1 213 ? 5.161 -4.912 18.789 1.00 19.65 235 ARG A N 1
ATOM 1684 C CA A ARG A 1 213 ? 4.279 -5.736 19.609 0.50 20.08 235 ARG A CA 1
ATOM 1685 C CA B ARG A 1 213 ? 4.300 -5.705 19.657 0.50 19.62 235 ARG A CA 1
ATOM 1686 C C . ARG A 1 213 ? 5.023 -6.968 20.141 1.00 20.79 235 ARG A C 1
ATOM 1687 O O . ARG A 1 213 ? 4.827 -7.388 21.283 1.00 20.84 235 ARG A O 1
ATOM 1702 N N . TYR A 1 214 ? 5.863 -7.551 19.291 1.00 20.03 236 TYR A N 1
ATOM 1703 C CA . TYR A 1 214 ? 6.629 -8.725 19.697 1.00 21.59 236 TYR A CA 1
ATOM 1704 C C . TYR A 1 214 ? 7.648 -8.355 20.783 1.00 20.49 236 TYR A C 1
ATOM 1705 O O . TYR A 1 214 ? 7.738 -9.002 21.840 1.00 20.40 236 TYR A O 1
ATOM 1714 N N . VAL A 1 215 ? 8.430 -7.315 20.519 1.00 19.07 237 VAL A N 1
ATOM 1715 C CA . VAL A 1 215 ? 9.444 -6.904 21.478 1.00 20.42 237 VAL A CA 1
ATOM 1716 C C . VAL A 1 215 ? 8.816 -6.540 22.816 1.00 21.30 237 VAL A C 1
ATOM 1717 O O . VAL A 1 215 ? 9.330 -6.916 23.873 1.00 19.64 237 VAL A O 1
ATOM 1721 N N . ASP A 1 216 ? 7.705 -5.809 22.776 1.00 20.11 238 ASP A N 1
ATOM 1722 C CA . ASP A 1 216 ? 7.023 -5.430 24.003 1.00 20.93 238 ASP A CA 1
ATOM 1723 C C . ASP A 1 216 ? 6.503 -6.649 24.747 1.00 20.35 238 ASP A C 1
ATOM 1724 O O . ASP A 1 216 ? 6.532 -6.678 25.975 1.00 20.72 238 ASP A O 1
ATOM 1729 N N . GLN A 1 217 ? 5.996 -7.643 24.016 1.00 19.10 239 GLN A N 1
ATOM 1730 C CA . GLN A 1 217 ? 5.472 -8.838 24.675 1.00 18.38 239 GLN A CA 1
ATOM 1731 C C . GLN A 1 217 ? 6.629 -9.564 25.369 1.00 21.57 239 GLN A C 1
ATOM 1732 O O . GLN A 1 217 ? 6.491 -10.041 26.504 1.00 20.04 239 GLN A O 1
ATOM 1738 N N . TRP A 1 218 ? 7.766 -9.638 24.678 1.00 18.71 240 TRP A N 1
ATOM 1739 C CA . TRP A 1 218 ? 8.927 -10.328 25.223 1.00 19.53 240 TRP A CA 1
ATOM 1740 C C . TRP A 1 218 ? 9.387 -9.612 26.482 1.00 20.79 240 TRP A C 1
ATOM 1741 O O . TRP A 1 218 ? 9.6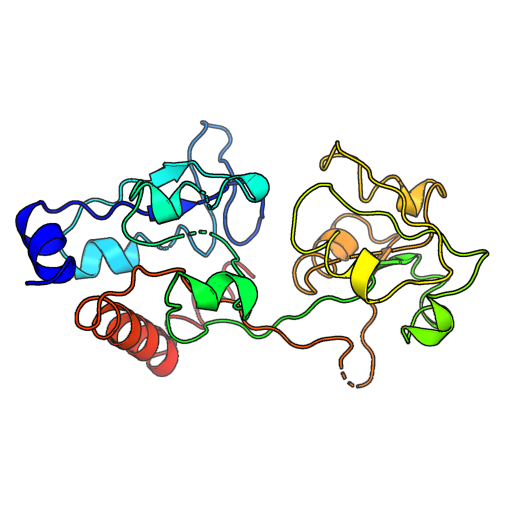68 -10.241 27.498 1.00 19.75 240 TRP A O 1
ATOM 1752 N N . LEU A 1 219 ? 9.445 -8.282 26.413 1.00 19.86 241 LEU A N 1
ATOM 1753 C CA . LEU A 1 219 ? 9.960 -7.501 27.535 1.00 18.51 241 LEU A CA 1
ATOM 1754 C C . LEU A 1 219 ? 8.969 -7.521 28.690 1.00 23.20 241 LEU A C 1
ATOM 1755 O O . LEU A 1 219 ? 9.360 -7.538 29.861 1.00 23.93 241 LEU A O 1
ATOM 1760 N N . HIS A 1 220 ? 7.676 -7.548 28.363 1.00 19.54 242 HIS A N 1
ATOM 1761 C CA . HIS A 1 220 ? 6.642 -7.571 29.394 1.00 21.10 242 HIS A CA 1
ATOM 1762 C C . HIS A 1 220 ? 6.699 -8.868 30.187 1.00 23.50 242 HIS A C 1
ATOM 1763 O O . HIS A 1 220 ? 6.559 -8.870 31.412 1.00 26.40 242 HIS A O 1
ATOM 1770 N N . ILE A 1 221 ? 6.896 -9.972 29.479 1.00 21.51 243 ILE A N 1
ATOM 1771 C CA . ILE A 1 221 ? 7.023 -11.273 30.129 1.00 20.69 243 ILE A CA 1
ATOM 1772 C C . ILE A 1 221 ? 8.254 -11.263 31.034 1.00 23.76 243 ILE A C 1
ATOM 1773 O O . ILE A 1 221 ? 8.189 -11.698 32.182 1.00 27.78 243 ILE A O 1
ATOM 1778 N N . ALA A 1 222 ? 9.351 -10.696 30.539 1.00 24.54 244 ALA A N 1
ATOM 1779 C CA . ALA A 1 222 ? 10.578 -10.619 31.333 1.00 26.78 244 ALA A CA 1
ATOM 1780 C C . ALA A 1 222 ? 10.305 -9.820 32.610 1.00 25.10 244 ALA A C 1
ATOM 1781 O O . ALA A 1 222 ? 10.706 -10.225 33.702 1.00 27.31 244 ALA A O 1
ATOM 1783 N N . GLU A 1 223 ? 9.615 -8.693 32.465 1.00 25.61 245 GLU A N 1
ATOM 1784 C CA . GLU A 1 223 ? 9.275 -7.829 33.604 1.00 25.97 245 GLU A CA 1
ATOM 1785 C C . GLU A 1 223 ? 8.349 -8.527 34.617 1.00 36.15 245 GLU A C 1
ATOM 1786 O O . GLU A 1 223 ? 8.659 -8.595 35.808 1.00 33.09 245 GLU A O 1
ATOM 1792 N N . GLN A 1 224 ? 7.229 -9.072 34.149 1.00 30.04 246 GLN A N 1
ATOM 1793 C CA . GLN A 1 224 ? 6.258 -9.670 35.058 1.00 36.75 246 GLN A CA 1
ATOM 1794 C C . GLN A 1 224 ? 6.715 -10.994 35.677 1.00 36.49 246 GLN A C 1
ATOM 1795 O O . GLN A 1 224 ? 6.321 -11.329 36.794 1.00 40.98 246 GLN A O 1
ATOM 1801 N N . SER A 1 225 ? 7.540 -11.746 34.958 1.00 31.41 247 SER A N 1
ATOM 1802 C CA . SER A 1 225 ? 8.042 -13.019 35.467 1.00 31.71 247 SER A CA 1
ATOM 1803 C C . SER A 1 225 ? 9.140 -12.829 36.509 1.00 38.33 247 SER A C 1
ATOM 1804 O O . SER A 1 225 ? 9.496 -13.771 37.216 1.00 43.18 247 SER A O 1
ATOM 1807 N N . GLY A 1 226 ? 9.684 -11.619 36.589 1.00 33.58 248 GLY A N 1
ATOM 1808 C CA . GLY A 1 226 ? 10.779 -11.342 37.504 1.00 34.97 248 GLY A CA 1
ATOM 1809 C C . GLY A 1 226 ? 12.163 -11.513 36.895 1.00 37.99 248 GLY A C 1
ATOM 1810 O O . GLY A 1 226 ? 13.168 -11.250 37.554 1.00 35.62 248 GLY A O 1
ATOM 1811 N N . LEU A 1 227 ? 12.229 -11.952 35.640 1.00 33.56 249 LEU A N 1
ATOM 1812 C CA A LEU A 1 227 ? 13.514 -12.129 34.970 0.50 31.70 249 LEU A CA 1
ATOM 1813 C CA B LEU A 1 227 ? 13.513 -12.126 34.963 0.50 31.70 249 LEU A CA 1
ATOM 1814 C C . LEU A 1 227 ? 14.237 -10.795 34.835 1.00 29.11 249 LEU A C 1
ATOM 1815 O O . LEU A 1 227 ? 15.449 -10.710 35.054 1.00 31.69 249 LEU A O 1
ATOM 1824 N N . LEU A 1 228 ? 13.492 -9.756 34.475 1.00 27.83 250 LEU A N 1
ATOM 1825 C CA . LEU A 1 228 ? 14.087 -8.446 34.288 1.00 33.02 250 LEU A CA 1
ATOM 1826 C C . LEU A 1 228 ? 14.761 -7.989 35.579 1.00 36.43 250 LEU A C 1
ATOM 1827 O O . LEU A 1 228 ? 15.911 -7.554 35.568 1.00 30.69 250 LEU A O 1
ATOM 1832 N N . ARG A 1 229 ? 14.036 -8.093 36.688 1.00 32.51 251 ARG A N 1
ATOM 1833 C CA . ARG A 1 229 ? 14.577 -7.713 37.983 1.00 33.65 251 ARG A CA 1
ATOM 1834 C C . ARG A 1 229 ? 15.814 -8.537 38.321 1.00 33.59 251 ARG A C 1
ATOM 1835 O O . ARG A 1 229 ? 16.776 -8.005 38.871 1.00 33.01 251 ARG A O 1
ATOM 1843 N N . GLN A 1 230 ? 15.794 -9.832 38.003 1.00 31.42 252 GLN A N 1
ATOM 1844 C CA A GLN A 1 230 ? 16.953 -10.688 38.252 0.50 29.29 252 GLN A CA 1
ATOM 1845 C CA B GLN A 1 230 ? 16.953 -10.679 38.263 0.50 29.15 252 GLN A CA 1
ATOM 1846 C C . GLN A 1 230 ? 18.195 -10.146 37.557 1.00 29.28 252 GLN A C 1
ATOM 1847 O O . GLN A 1 230 ? 19.258 -10.024 38.163 1.00 33.04 252 GLN A O 1
ATOM 1858 N N . ARG A 1 231 ? 18.059 -9.841 36.273 1.00 30.56 253 ARG A N 1
ATOM 1859 C CA . ARG A 1 231 ? 19.194 -9.349 35.499 1.00 28.66 253 ARG A CA 1
ATOM 1860 C C . ARG A 1 231 ? 19.627 -7.954 35.959 1.00 34.14 253 ARG A C 1
ATOM 1861 O O . ARG A 1 231 ? 20.815 -7.629 35.929 1.00 31.94 253 ARG A O 1
ATOM 1877 N N . GLU A 1 233 ? 19.316 -6.844 39.058 1.00 26.54 255 GLU A N 1
ATOM 1878 C CA . GLU A 1 233 ? 20.006 -7.058 40.316 1.00 30.26 255 GLU A CA 1
ATOM 1879 C C . GLU A 1 233 ? 21.424 -7.561 40.061 1.00 38.21 255 GLU A C 1
ATOM 1880 O O . GLU A 1 233 ? 22.343 -7.238 40.809 1.00 40.04 255 GLU A O 1
ATOM 1886 N N . HIS A 1 234 ? 21.597 -8.328 38.989 1.00 32.41 256 HIS A N 1
ATOM 1887 C CA . HIS A 1 234 ? 22.915 -8.869 38.645 1.00 30.88 256 HIS A CA 1
ATOM 1888 C C . HIS A 1 234 ? 23.858 -7.780 38.152 1.00 35.69 256 HIS A C 1
ATOM 1889 O O . HIS A 1 234 ? 25.010 -7.710 38.584 1.00 41.86 256 HIS A O 1
ATOM 1896 N N . TRP A 1 235 ? 23.360 -6.930 37.255 1.00 35.15 257 TRP A N 1
ATOM 1897 C CA . TRP A 1 235 ? 24.199 -5.958 36.551 1.00 36.61 257 TRP A CA 1
ATOM 1898 C C . TRP A 1 235 ? 24.229 -4.572 37.201 1.00 35.70 257 TRP A C 1
ATOM 1899 O O . TRP A 1 235 ? 25.286 -3.955 37.320 1.00 39.40 257 TRP A O 1
ATOM 1910 N N . LEU A 1 236 ? 23.064 -4.087 37.609 1.00 39.67 258 LEU A N 1
ATOM 1911 C CA . LEU A 1 236 ? 22.892 -2.671 37.945 1.00 41.75 258 LEU A CA 1
ATOM 1912 C C . LEU A 1 236 ? 23.040 -2.383 39.440 1.00 43.94 258 LEU A C 1
ATOM 1913 O O . LEU A 1 236 ? 23.846 -3.004 40.130 1.00 51.88 258 LEU A O 1
#

Secondary structure (DSSP, 8-state):
--HHHHHHHHTEEEEEE-SEETTTEEE-TTS-EESTTT--HHHHHHTT-EEEEEE--TTT--TTTTT--SB---PBP-HHHHTT-EEPSPSEEE-B--EEEGGGGGGGSSHHHHSSTT-EEEE-TTSHHHHHHHHH-SSSEEEE---TTTHHHHHHTTS----BHHHHHHHHHH-TTEEE--------EEE--EE-S-HHHHHHHHHHHHHHHHHTHHHH-----

Organism: Pseudomonas aeruginosa (strain ATCC 15692 / DSM 22644 / CIP 104116 / JCM 14847 / LMG 12228 / 1C / PRS 101 / PAO1) (NCBI:txid208964)

Foldseek 3Di:
DFVLVVCLVVQAFEEEEAQPDPQQWHADPVGHIHHLVVCCCLLSVVSSHDYHYDYDHQLVVCCVVVPVGAKYYQDWDDVVLVVFWDWAPFLFKKFDFKKFFPVCQVQGQALVSQQAQPFEEEDEPRHVRVVVCVVRHPRHHYHYDHDPVCRVVCRVVPVGGITIQVVSCVVCVVPVRMHTHDPVDHGIITHTMIHGPGVVVSVSVNVSVVCCVVVCVSVVSVVGD

Sequence (225 aa):
ESRLDRILESGVLRRVATTGDYKPFSYRRTEEGGYAGFDVDAQRLAESLGAKLVVVPTSWPNLRDFADDRFDIASGISINLERQRQAYFSIPYLRDGKTPITLCSEEARFQTLEQIDQPGVTAIVVNPGGTNEKKFARANLKKARILVHPDNVTIFQQQIVDGKADLTDAIEARRLQSRLHPELCAVHPQPFDFAEKAYLLPRDEAFKRRYVDQWLHIAEQSGLLLRQQREHWL

B-factor: mean 38.34, std 15.17, range [15.79, 134.75]

InterPro domains:
  IPR001638 Solute-binding protein family 3/N-terminal domain of MltF [PF00497] (39-258)
  IPR001638 Solute-binding protein family 3/N-terminal domain of MltF [SM00062] (38-261)
  IPR018313 Solute-binding protein family 3, conserved site [PS01039] (61-74)
  IPR037298 Cyclohexadienyl dehydratase PheC [cd01069] (28-258)

CATH classification: 3.40.190.10 (+1 more: 3.40.190.10)